Protein AF-A0A948TDG4-F1 (afdb_monomer_lite)

Structure (mmCIF, N/CA/C/O backbone):
data_AF-A0A948TDG4-F1
#
_entry.id   AF-A0A948TDG4-F1
#
loop_
_atom_site.group_PDB
_atom_site.id
_atom_site.type_symbol
_atom_site.label_atom_id
_atom_site.label_alt_id
_atom_site.label_comp_id
_atom_site.label_asym_id
_atom_site.label_entity_id
_atom_site.label_seq_id
_atom_site.pdbx_PDB_ins_code
_atom_site.Cartn_x
_atom_site.Cartn_y
_atom_site.Cartn_z
_atom_site.occupancy
_atom_site.B_iso_or_equiv
_atom_site.auth_seq_id
_atom_site.auth_comp_id
_atom_site.auth_asym_id
_atom_site.auth_atom_id
_atom_site.pdbx_PDB_model_num
ATOM 1 N N . MET A 1 1 ? 28.502 -31.704 -32.359 1.00 47.69 1 MET A N 1
ATOM 2 C CA . MET A 1 1 ? 29.537 -30.853 -33.001 1.00 47.69 1 MET A CA 1
ATOM 3 C C . MET A 1 1 ? 29.144 -30.285 -34.372 1.00 47.69 1 MET A C 1
ATOM 5 O O . MET A 1 1 ? 29.628 -29.211 -34.695 1.00 47.69 1 MET A O 1
ATOM 9 N N . LYS A 1 2 ? 28.249 -30.913 -35.160 1.00 42.94 2 LYS A N 1
ATOM 10 C CA . LYS A 1 2 ? 27.790 -30.375 -36.465 1.00 42.94 2 LYS A CA 1
ATOM 11 C C . LYS A 1 2 ? 26.624 -29.364 -36.404 1.00 42.94 2 LYS A C 1
ATOM 13 O O . LYS A 1 2 ? 26.435 -28.616 -37.351 1.00 42.94 2 LYS A O 1
ATOM 18 N N . GLU A 1 3 ? 25.898 -29.255 -35.289 1.00 45.34 3 GLU A N 1
ATOM 19 C CA . GLU A 1 3 ? 24.827 -28.243 -35.130 1.00 45.34 3 GLU A CA 1
ATOM 20 C C . GLU A 1 3 ? 25.329 -26.838 -34.760 1.00 45.34 3 GLU A C 1
ATOM 22 O O . GLU A 1 3 ? 24.616 -25.855 -34.950 1.00 45.34 3 GLU A O 1
ATOM 27 N N . TYR A 1 4 ? 26.570 -26.713 -34.277 1.00 43.28 4 TYR A N 1
ATOM 28 C CA . TYR A 1 4 ? 27.144 -25.421 -33.885 1.00 43.28 4 TYR A CA 1
ATOM 29 C C . TYR A 1 4 ? 27.660 -24.621 -35.096 1.00 43.28 4 TYR A C 1
ATOM 31 O O . TYR A 1 4 ? 27.602 -23.394 -35.105 1.00 43.28 4 TYR A O 1
ATOM 39 N N . GLN A 1 5 ? 28.084 -25.306 -36.166 1.00 42.59 5 GLN A N 1
ATOM 40 C CA . GLN A 1 5 ? 28.585 -24.667 -37.390 1.00 42.59 5 GLN A CA 1
ATOM 41 C C . GLN A 1 5 ? 27.465 -24.029 -38.238 1.00 42.59 5 GLN A C 1
ATOM 43 O O . GLN A 1 5 ? 27.693 -23.000 -38.866 1.00 42.59 5 GLN A O 1
ATOM 48 N N . ASN A 1 6 ? 26.228 -24.540 -38.171 1.00 46.00 6 ASN A N 1
ATOM 49 C CA . ASN A 1 6 ? 25.079 -23.986 -38.910 1.00 46.00 6 ASN A CA 1
ATOM 50 C C . ASN A 1 6 ? 24.396 -22.777 -38.240 1.00 46.00 6 ASN A C 1
ATOM 52 O O . ASN A 1 6 ? 23.512 -22.162 -38.836 1.00 46.00 6 ASN A O 1
ATOM 56 N N . ARG A 1 7 ? 24.785 -22.406 -37.011 1.00 48.38 7 ARG A N 1
ATOM 57 C CA . ARG A 1 7 ? 24.301 -21.176 -36.350 1.00 48.38 7 ARG A CA 1
ATOM 58 C C . ARG A 1 7 ? 25.171 -19.953 -36.647 1.00 48.38 7 ARG A C 1
ATOM 60 O O . ARG A 1 7 ? 24.657 -18.839 -36.602 1.00 48.38 7 ARG A O 1
ATOM 67 N N . LEU A 1 8 ? 26.440 -20.154 -37.006 1.00 44.88 8 LEU A N 1
ATOM 68 C CA . LEU A 1 8 ? 27.354 -19.068 -37.378 1.00 44.88 8 LEU A CA 1
ATOM 69 C C . LEU A 1 8 ? 27.020 -18.487 -38.763 1.00 44.88 8 LEU A C 1
ATOM 71 O O . LEU A 1 8 ? 27.011 -17.273 -38.931 1.00 44.88 8 LEU A O 1
ATOM 75 N N . THR A 1 9 ? 26.565 -19.312 -39.707 1.00 50.31 9 THR A N 1
ATOM 76 C CA . THR A 1 9 ? 26.209 -18.855 -41.063 1.00 50.31 9 THR A CA 1
ATOM 77 C C . THR A 1 9 ? 24.945 -17.983 -41.124 1.00 50.31 9 THR A C 1
ATOM 79 O O . THR A 1 9 ? 24.852 -17.105 -41.978 1.00 50.31 9 THR A O 1
ATOM 82 N N . LYS A 1 10 ? 23.984 -18.140 -40.195 1.00 47.59 10 LYS A N 1
ATOM 83 C CA . LYS A 1 10 ? 22.801 -17.251 -40.103 1.00 47.59 10 LYS A CA 1
ATOM 84 C C . LYS A 1 10 ? 23.106 -15.896 -39.456 1.00 47.59 10 LYS A C 1
ATOM 86 O O . LYS A 1 10 ? 22.453 -14.912 -39.796 1.00 47.59 10 LYS A O 1
ATOM 91 N N . ALA A 1 11 ? 24.088 -15.829 -38.556 1.00 50.62 11 ALA A N 1
ATOM 92 C CA . ALA A 1 11 ? 24.513 -14.572 -37.939 1.00 50.62 11 ALA A CA 1
ATOM 93 C C . ALA A 1 11 ? 25.306 -13.687 -38.923 1.00 50.62 11 ALA A C 1
ATOM 95 O O . ALA A 1 11 ? 25.168 -12.462 -38.900 1.00 50.62 11 ALA A O 1
ATOM 96 N N . ASP A 1 12 ? 26.058 -14.301 -39.840 1.00 48.34 12 ASP A N 1
ATOM 97 C CA . ASP A 1 12 ? 26.877 -13.583 -40.824 1.00 48.34 12 ASP A CA 1
ATOM 98 C C . ASP A 1 12 ? 26.052 -12.973 -41.975 1.00 48.34 12 ASP A C 1
ATOM 100 O O . ASP A 1 12 ? 26.381 -11.892 -42.468 1.00 48.34 12 ASP A O 1
ATOM 104 N N . ILE A 1 13 ? 24.911 -13.575 -42.336 1.00 48.41 13 ILE A N 1
ATOM 105 C CA . ILE A 1 13 ? 23.981 -13.018 -43.340 1.00 48.41 13 ILE A CA 1
ATOM 106 C C . ILE A 1 13 ? 23.266 -11.757 -42.815 1.00 48.41 13 ILE A C 1
ATOM 108 O O . ILE A 1 13 ? 23.007 -10.829 -43.580 1.00 48.41 13 ILE A O 1
ATOM 112 N N . ILE A 1 14 ? 23.011 -11.665 -41.505 1.00 50.19 14 ILE A N 1
ATOM 113 C CA . ILE A 1 14 ? 22.355 -10.494 -40.892 1.00 50.19 14 ILE A CA 1
ATOM 114 C C . ILE A 1 14 ? 23.353 -9.343 -40.681 1.00 50.19 14 ILE A C 1
ATOM 116 O O . ILE A 1 14 ? 22.998 -8.179 -40.865 1.00 50.19 14 ILE A O 1
ATOM 120 N N . LYS A 1 15 ? 24.629 -9.639 -40.394 1.00 45.69 15 LYS A N 1
ATOM 121 C CA . LYS A 1 15 ? 25.683 -8.608 -40.334 1.00 45.69 15 LYS A CA 1
ATOM 122 C C . LYS A 1 15 ? 25.940 -7.932 -41.684 1.00 45.69 15 LYS A C 1
ATOM 124 O O . LYS A 1 15 ? 26.235 -6.740 -41.704 1.00 45.69 15 LYS A O 1
ATOM 129 N N . ASN A 1 16 ? 25.778 -8.647 -42.800 1.00 45.47 16 ASN A N 1
ATOM 130 C CA . ASN A 1 16 ? 26.040 -8.100 -44.137 1.00 45.47 16 ASN A CA 1
ATOM 131 C C . ASN A 1 16 ? 24.859 -7.307 -44.742 1.00 45.47 16 ASN A C 1
ATOM 133 O O . ASN A 1 16 ? 25.023 -6.627 -45.749 1.00 45.47 16 ASN A O 1
ATOM 137 N N . GLN A 1 17 ? 23.681 -7.348 -44.107 1.00 43.50 17 GLN A N 1
ATOM 138 C CA . GLN A 1 17 ? 22.531 -6.487 -44.432 1.00 43.50 17 GLN A CA 1
ATOM 139 C C . GLN A 1 17 ? 22.559 -5.152 -43.659 1.00 43.50 17 GLN A C 1
ATOM 141 O O . GLN A 1 17 ? 21.886 -4.200 -44.040 1.00 43.50 17 GLN A O 1
ATOM 146 N N . LEU A 1 18 ? 23.363 -5.054 -42.591 1.00 40.84 18 LEU A N 1
ATOM 147 C CA . LEU A 1 18 ? 23.514 -3.838 -41.778 1.00 40.84 18 LEU A CA 1
ATOM 148 C C . LEU A 1 18 ? 24.799 -3.046 -42.089 1.00 40.84 18 LEU A C 1
ATOM 150 O O . LEU A 1 18 ? 24.950 -1.920 -41.620 1.00 40.84 18 LEU A O 1
ATOM 154 N N . SER A 1 19 ? 25.706 -3.584 -42.913 1.00 36.09 19 SER A N 1
ATOM 155 C CA . SER A 1 19 ? 26.932 -2.899 -43.361 1.00 36.09 19 SER A CA 1
ATOM 156 C C . SER A 1 19 ? 26.709 -1.928 -44.531 1.00 36.09 19 SER A C 1
ATOM 158 O O . SER A 1 19 ? 27.605 -1.155 -44.863 1.00 36.09 19 SER A O 1
ATOM 160 N N . THR A 1 20 ? 25.518 -1.905 -45.139 1.00 40.41 20 THR A N 1
ATOM 161 C CA . THR A 1 20 ? 25.200 -1.027 -46.281 1.00 40.41 20 THR A CA 1
ATOM 162 C C . THR A 1 20 ? 24.667 0.353 -45.883 1.00 40.41 20 THR A C 1
ATOM 164 O O . THR A 1 20 ? 24.409 1.178 -46.757 1.00 40.41 20 THR A O 1
ATOM 167 N N . VAL A 1 21 ? 24.510 0.650 -44.587 1.00 37.50 21 VAL A N 1
ATOM 168 C CA . VAL A 1 21 ? 23.892 1.911 -44.135 1.00 37.50 21 VAL A CA 1
ATOM 169 C C . VAL A 1 21 ? 24.651 2.546 -42.969 1.00 37.50 21 VAL A C 1
ATOM 171 O O . VAL A 1 21 ? 24.058 2.941 -41.977 1.00 37.50 21 VAL A O 1
ATOM 174 N N . VAL A 1 22 ? 25.969 2.715 -43.080 1.00 39.88 22 VAL A N 1
ATOM 175 C CA . VAL A 1 22 ? 26.641 3.837 -42.401 1.00 39.88 22 VAL A CA 1
ATOM 176 C C . VAL A 1 22 ? 27.781 4.337 -43.281 1.00 39.88 22 VAL A C 1
ATOM 178 O O . VAL A 1 22 ? 28.731 3.608 -43.522 1.00 39.88 22 VAL A O 1
ATOM 181 N N . PHE A 1 23 ? 27.650 5.578 -43.759 1.00 30.48 23 PHE A N 1
ATOM 182 C CA . PHE A 1 23 ? 28.680 6.627 -43.874 1.00 30.48 23 PHE A CA 1
ATOM 183 C C . PHE A 1 23 ? 28.428 7.523 -45.092 1.00 30.48 23 PHE A C 1
ATOM 185 O O . PHE A 1 23 ? 28.973 7.326 -46.174 1.00 30.48 23 PHE A O 1
ATOM 192 N N . ARG A 1 24 ? 27.694 8.620 -44.877 1.00 29.62 24 ARG A N 1
ATOM 193 C CA . ARG A 1 24 ? 28.014 9.887 -45.544 1.00 29.62 24 ARG A CA 1
ATOM 194 C C . ARG A 1 24 ? 27.866 11.039 -44.557 1.00 29.62 24 ARG A C 1
ATOM 196 O O . ARG A 1 24 ? 26.774 11.489 -44.237 1.00 29.62 24 ARG A O 1
ATOM 203 N N . ASN A 1 25 ? 29.035 11.431 -44.055 1.00 30.09 25 ASN A N 1
ATOM 204 C CA . ASN A 1 25 ? 29.411 12.691 -43.426 1.00 30.09 25 ASN A CA 1
ATOM 205 C C . ASN A 1 25 ? 28.353 13.802 -43.434 1.00 30.09 25 ASN A C 1
ATOM 207 O O . ASN A 1 25 ? 28.047 14.386 -44.474 1.00 30.09 25 ASN A O 1
ATOM 211 N N . GLN A 1 26 ? 27.957 14.224 -42.235 1.00 31.81 26 GLN A N 1
ATOM 212 C CA . GLN A 1 26 ? 27.489 15.584 -42.024 1.00 31.81 26 GLN A CA 1
ATOM 213 C C . GLN A 1 26 ? 28.669 16.561 -42.155 1.00 31.81 26 GLN A C 1
ATOM 215 O O . GLN A 1 26 ? 29.489 16.710 -41.251 1.00 31.81 26 GLN A O 1
ATOM 220 N N . ARG A 1 27 ? 28.730 17.282 -43.277 1.00 31.66 27 ARG A N 1
ATOM 221 C CA . ARG A 1 27 ? 29.310 18.630 -43.330 1.00 31.66 27 ARG A CA 1
ATOM 222 C C . ARG A 1 27 ? 28.246 19.596 -43.850 1.00 31.66 27 ARG A C 1
ATOM 224 O O . ARG A 1 27 ? 27.813 19.505 -44.991 1.00 31.66 27 ARG A O 1
ATOM 231 N N . LYS A 1 28 ? 27.838 20.491 -42.947 1.00 44.47 28 LYS A N 1
ATOM 232 C CA . LYS A 1 28 ? 27.095 21.753 -43.104 1.00 44.47 28 LYS A CA 1
ATOM 233 C C . LYS A 1 28 ? 26.818 22.202 -44.554 1.00 44.47 28 LYS A C 1
ATOM 235 O O . LYS A 1 28 ? 27.736 22.675 -45.219 1.00 44.47 28 LYS A O 1
ATOM 240 N N . LYS A 1 29 ? 25.542 22.244 -44.958 1.00 30.91 29 LYS A N 1
ATOM 241 C CA . LYS A 1 29 ? 25.002 23.257 -45.887 1.00 30.91 29 LYS A CA 1
ATOM 242 C C . LYS A 1 29 ? 23.587 23.657 -45.450 1.00 30.91 29 LYS A C 1
ATOM 244 O O . LYS A 1 29 ? 22.777 22.803 -45.107 1.00 30.91 29 LYS A O 1
ATOM 249 N N . LYS A 1 30 ? 23.357 24.972 -45.380 1.00 31.16 30 LYS A N 1
ATOM 250 C CA . LYS A 1 30 ? 22.076 25.632 -45.080 1.00 31.16 30 LYS A CA 1
ATOM 251 C C . LYS A 1 30 ? 21.030 25.261 -46.149 1.00 31.16 30 LYS A C 1
ATOM 253 O O . LYS A 1 30 ? 21.438 25.079 -47.293 1.00 31.16 30 LYS A O 1
ATOM 258 N N . PRO A 1 31 ? 19.725 25.203 -45.837 1.00 32.09 31 PRO A N 1
ATOM 259 C CA . PRO A 1 31 ? 18.707 25.185 -46.878 1.00 32.09 31 PRO A CA 1
ATOM 260 C C . PRO A 1 31 ? 18.594 26.575 -47.518 1.00 32.09 31 PRO A C 1
ATOM 262 O O . PRO A 1 31 ? 18.420 27.581 -46.823 1.00 32.09 31 PRO A O 1
ATOM 265 N N . ASP A 1 32 ? 18.733 26.602 -48.841 1.00 28.23 32 ASP A N 1
ATOM 266 C CA . ASP A 1 32 ? 18.530 27.774 -49.680 1.00 28.23 32 ASP A CA 1
ATOM 267 C C . ASP A 1 32 ? 17.079 28.253 -49.593 1.00 28.23 32 ASP A C 1
ATOM 269 O O . ASP A 1 32 ? 16.114 27.502 -49.742 1.00 28.23 32 ASP A O 1
ATOM 273 N N . ILE A 1 33 ? 16.958 29.548 -49.329 1.00 34.50 33 ILE A N 1
ATOM 274 C CA . ILE A 1 33 ? 15.724 30.316 -49.371 1.00 34.50 33 ILE A CA 1
ATOM 275 C C . ILE A 1 33 ? 15.360 30.479 -50.848 1.00 34.50 33 ILE A C 1
ATOM 277 O O . ILE A 1 33 ? 16.117 31.070 -51.617 1.00 34.50 33 ILE A O 1
ATOM 281 N N . PHE A 1 34 ? 14.200 29.957 -51.237 1.00 26.64 34 PHE A N 1
ATOM 282 C CA . PHE A 1 34 ? 13.620 30.145 -52.562 1.00 26.64 34 PHE A CA 1
ATOM 283 C C . PHE A 1 34 ? 13.225 31.625 -52.721 1.00 26.64 34 PHE A C 1
ATOM 285 O O . PHE A 1 34 ? 12.178 32.058 -52.244 1.00 26.64 34 PHE A O 1
ATOM 292 N N . TRP A 1 35 ? 14.094 32.427 -53.338 1.00 27.84 35 TRP A N 1
ATOM 293 C CA . TRP A 1 35 ? 13.782 33.798 -53.736 1.00 27.84 35 TRP A CA 1
ATOM 294 C C . TRP A 1 35 ? 13.159 33.786 -55.134 1.00 27.84 35 TRP A C 1
ATOM 296 O O . TRP A 1 35 ? 13.854 33.579 -56.129 1.00 27.84 35 TRP A O 1
ATOM 306 N N . CYS A 1 36 ? 11.856 34.063 -55.221 1.00 28.69 36 CYS A N 1
ATOM 307 C CA . CYS A 1 36 ? 11.267 34.571 -56.457 1.00 28.69 36 CYS A CA 1
ATOM 308 C C . CYS A 1 36 ? 11.897 35.936 -56.756 1.00 28.69 36 CYS A C 1
ATOM 310 O O . CYS A 1 36 ? 11.681 36.915 -56.045 1.00 28.69 36 CYS A O 1
ATOM 312 N N . ARG A 1 37 ? 12.715 35.975 -57.803 1.00 29.28 37 ARG A N 1
ATOM 313 C CA . ARG A 1 37 ? 13.345 37.171 -58.359 1.00 29.28 37 ARG A CA 1
ATOM 314 C C . ARG A 1 37 ? 12.302 37.880 -59.240 1.00 29.28 37 ARG A C 1
ATOM 316 O O . ARG A 1 37 ? 11.841 37.250 -60.192 1.00 29.28 37 ARG A O 1
ATOM 323 N N . PRO A 1 38 ? 11.898 39.136 -58.975 1.00 32.12 38 PRO A N 1
ATOM 324 C CA . PRO A 1 38 ? 11.131 39.883 -59.958 1.00 32.12 38 PRO A CA 1
ATOM 325 C C . PRO A 1 38 ? 12.043 40.216 -61.143 1.00 32.12 38 PRO A C 1
ATOM 327 O O . PRO A 1 38 ? 13.221 40.544 -60.970 1.00 32.12 38 PRO A O 1
ATOM 330 N N . SER A 1 39 ? 11.486 40.088 -62.345 1.00 31.78 39 SER A N 1
ATOM 331 C CA . SER A 1 39 ? 12.108 40.496 -63.602 1.00 31.78 39 SER A CA 1
ATOM 332 C C . SER A 1 39 ? 12.508 41.971 -63.559 1.00 31.78 39 SER A C 1
ATOM 334 O O . SER A 1 39 ? 11.787 42.815 -63.031 1.00 31.78 39 SER A O 1
ATOM 336 N N . SER A 1 40 ? 13.667 42.264 -64.138 1.00 34.97 40 SER A N 1
ATOM 337 C CA . SER A 1 40 ? 14.244 43.593 -64.287 1.00 34.97 40 SER A CA 1
ATOM 338 C C . SER A 1 40 ? 13.339 44.520 -65.096 1.00 34.97 40 SER A C 1
ATOM 340 O O . SER A 1 40 ? 13.220 44.360 -66.309 1.00 34.97 40 SER A O 1
ATOM 342 N N . ALA A 1 41 ? 12.785 45.540 -64.452 1.00 35.84 41 ALA A N 1
ATOM 343 C CA . ALA A 1 41 ? 12.487 46.803 -65.106 1.00 35.84 41 ALA A CA 1
ATOM 344 C C . ALA A 1 41 ? 12.467 47.919 -64.055 1.00 35.84 41 ALA A C 1
ATOM 346 O O . ALA A 1 41 ? 11.720 47.860 -63.086 1.00 35.84 41 ALA A O 1
ATOM 347 N N . VAL A 1 42 ? 13.280 48.942 -64.318 1.00 30.97 42 VAL A N 1
ATOM 348 C CA . VAL A 1 42 ? 13.250 50.282 -63.718 1.00 30.97 42 VAL A CA 1
ATOM 349 C C . VAL A 1 42 ? 13.825 50.409 -62.300 1.00 30.97 42 VAL A C 1
ATOM 351 O O . VAL A 1 42 ? 13.148 50.333 -61.280 1.00 30.97 42 VAL A O 1
ATOM 354 N N . VAL A 1 43 ? 15.121 50.727 -62.267 1.00 35.41 43 VAL A N 1
ATOM 355 C CA . VAL A 1 43 ? 15.708 51.570 -61.222 1.00 35.41 43 VAL A CA 1
ATOM 356 C C . VAL A 1 43 ? 15.067 52.952 -61.350 1.00 35.41 43 VAL A C 1
ATOM 358 O O . VAL A 1 43 ? 15.341 53.659 -62.315 1.00 35.41 43 VAL A O 1
ATOM 361 N N . SER A 1 44 ? 14.237 53.356 -60.390 1.00 26.98 44 SER A N 1
ATOM 362 C CA . SER A 1 44 ? 13.977 54.776 -60.159 1.00 26.98 44 SER A CA 1
ATOM 363 C C . SER A 1 44 ? 13.549 55.043 -58.715 1.00 26.98 44 SER A C 1
ATOM 365 O O . SER A 1 44 ? 12.485 54.618 -58.276 1.00 26.98 44 SER A O 1
ATOM 367 N N . THR A 1 45 ? 14.388 55.832 -58.049 1.00 28.17 45 THR A N 1
ATOM 368 C CA . THR A 1 45 ? 13.993 56.898 -57.121 1.00 28.17 45 THR A CA 1
ATOM 369 C C . THR A 1 45 ? 13.595 56.503 -55.693 1.00 28.17 45 THR A C 1
ATOM 371 O O . THR A 1 45 ? 12.534 55.969 -55.395 1.00 28.17 45 THR A O 1
ATOM 374 N N . ILE A 1 46 ? 14.500 56.892 -54.796 1.00 36.69 46 ILE A N 1
ATOM 375 C CA . ILE A 1 46 ? 14.291 57.333 -53.414 1.00 36.69 46 ILE A CA 1
ATOM 376 C C . ILE A 1 46 ? 12.917 58.011 -53.232 1.00 36.69 46 ILE A C 1
ATOM 378 O O . ILE A 1 46 ? 12.543 58.833 -54.057 1.00 36.69 46 ILE A O 1
ATOM 382 N N . VAL A 1 47 ? 12.218 57.716 -52.128 1.00 28.77 47 VAL A N 1
ATOM 383 C CA . VAL A 1 47 ? 11.495 58.655 -51.233 1.00 28.77 47 VAL A CA 1
ATOM 384 C C . VAL A 1 47 ? 10.446 57.871 -50.426 1.00 28.77 47 VAL A C 1
ATOM 386 O O . VAL A 1 47 ? 9.486 57.328 -50.959 1.00 28.77 47 VAL A O 1
ATOM 389 N N . SER A 1 48 ? 10.672 57.849 -49.112 1.00 37.16 48 SER A N 1
ATOM 390 C CA . SER A 1 48 ? 9.690 57.952 -48.026 1.00 37.16 48 SER A CA 1
ATOM 391 C C . SER A 1 48 ? 8.340 57.233 -48.155 1.00 37.16 48 SER A C 1
ATOM 393 O O . SER A 1 48 ? 7.447 57.703 -48.854 1.00 37.16 48 SER A O 1
ATOM 395 N N . LYS A 1 49 ? 8.131 56.217 -47.305 1.00 30.44 49 LYS A N 1
ATOM 396 C CA . LYS A 1 49 ? 6.948 56.059 -46.427 1.00 30.44 49 LYS A CA 1
ATOM 397 C C . LYS A 1 49 ? 7.114 54.801 -45.571 1.00 30.44 49 LYS A C 1
ATOM 399 O O . LYS A 1 49 ? 7.331 53.712 -46.090 1.00 30.44 49 LYS A O 1
ATOM 404 N N . GLY A 1 50 ? 7.056 54.977 -44.252 1.00 41.06 50 GLY A N 1
ATOM 405 C CA . GLY A 1 50 ? 7.101 53.876 -43.296 1.00 41.06 50 GLY A CA 1
ATOM 406 C C . GLY A 1 50 ? 5.874 52.976 -43.409 1.00 41.06 50 GLY A C 1
ATOM 407 O O . GLY A 1 50 ? 4.774 53.465 -43.654 1.00 41.06 50 GLY A O 1
ATOM 408 N N . VAL A 1 51 ? 6.069 51.674 -43.196 1.00 29.78 51 VAL A N 1
ATOM 409 C CA . VAL A 1 51 ? 4.998 50.727 -42.865 1.00 29.78 51 VAL A CA 1
ATOM 410 C C . VAL A 1 51 ? 5.563 49.680 -41.903 1.00 29.78 51 VAL A C 1
ATOM 412 O O . VAL A 1 51 ? 6.501 48.955 -42.230 1.00 29.78 51 VAL A O 1
ATOM 415 N N . ASP A 1 52 ? 4.975 49.631 -40.709 1.00 31.16 52 ASP A N 1
ATOM 416 C CA . ASP A 1 52 ? 5.207 48.641 -39.658 1.00 31.16 52 ASP A CA 1
ATOM 417 C C . ASP A 1 52 ? 5.078 47.198 -40.170 1.00 31.16 52 ASP A C 1
ATOM 419 O O . ASP A 1 52 ? 4.020 46.769 -40.638 1.00 31.16 52 ASP A O 1
ATOM 423 N N . HIS A 1 53 ? 6.114 46.386 -39.967 1.00 31.53 53 HIS A N 1
ATOM 424 C CA . HIS A 1 53 ? 6.009 44.934 -40.085 1.00 31.53 53 HIS A CA 1
ATOM 425 C C . HIS A 1 53 ? 5.534 44.323 -38.760 1.00 31.53 53 HIS A C 1
ATOM 427 O O . HIS A 1 53 ? 6.325 43.810 -37.964 1.00 31.53 53 HIS A O 1
ATOM 433 N N . ARG A 1 54 ? 4.209 44.303 -38.54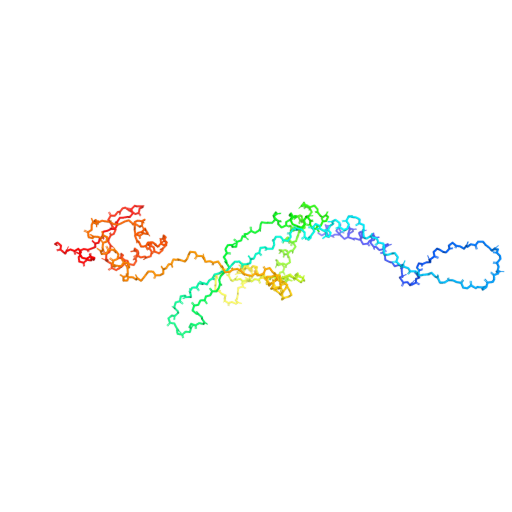4 1.00 32.38 54 ARG A N 1
ATOM 434 C CA . ARG A 1 54 ? 3.592 43.317 -37.640 1.00 32.38 54 ARG A CA 1
ATOM 435 C C . ARG A 1 54 ? 3.930 41.919 -38.161 1.00 32.38 54 ARG A C 1
ATOM 437 O O . ARG A 1 54 ? 3.340 41.449 -39.130 1.00 32.38 54 ARG A O 1
ATOM 444 N N . ARG A 1 55 ? 4.865 41.237 -37.495 1.00 37.06 55 ARG A N 1
ATOM 445 C CA . ARG A 1 55 ? 5.078 39.794 -37.648 1.00 37.06 55 ARG A CA 1
ATOM 446 C C . ARG A 1 55 ? 3.796 39.070 -37.247 1.00 37.06 55 ARG A C 1
ATOM 448 O O . ARG A 1 55 ? 3.462 38.967 -36.069 1.00 37.06 55 ARG A O 1
ATOM 455 N N . GLN A 1 56 ? 3.080 38.587 -38.248 1.00 37.53 56 GLN A N 1
ATOM 456 C CA . GLN A 1 56 ? 1.942 37.697 -38.107 1.00 37.53 56 GLN A CA 1
ATOM 457 C C . GLN A 1 56 ? 2.462 36.364 -37.537 1.00 37.53 56 GLN A C 1
ATOM 459 O O . GLN A 1 56 ? 3.083 35.572 -38.243 1.00 37.53 56 GLN A O 1
ATOM 464 N N . LEU A 1 57 ? 2.282 36.136 -36.230 1.00 39.94 57 LEU A N 1
ATOM 465 C CA . LEU A 1 57 ? 2.486 34.813 -35.638 1.00 39.94 57 LEU A CA 1
ATOM 466 C C . LEU A 1 57 ? 1.486 33.847 -36.284 1.00 39.94 57 LEU A C 1
ATOM 468 O O . LEU A 1 57 ? 0.276 34.072 -36.223 1.00 39.94 57 LEU A O 1
ATOM 472 N N . CYS A 1 58 ? 1.981 32.761 -36.876 1.00 37.91 58 CYS A N 1
ATOM 473 C CA . CYS A 1 58 ? 1.125 31.686 -37.367 1.00 37.91 58 CYS A CA 1
ATOM 474 C C . CYS A 1 58 ? 0.303 31.112 -36.195 1.00 37.91 58 CYS A C 1
ATOM 476 O O . CYS A 1 58 ? 0.873 30.793 -35.145 1.00 37.91 58 CYS A O 1
ATOM 478 N N . PRO A 1 59 ? -1.025 30.961 -36.326 1.00 47.25 59 PRO A N 1
ATOM 479 C CA . PRO A 1 59 ? -1.828 30.347 -35.283 1.00 47.25 59 PRO A CA 1
ATOM 480 C C . PRO A 1 59 ? -1.466 28.859 -35.184 1.00 47.25 59 PRO A C 1
ATOM 482 O O . PRO A 1 59 ? -1.534 28.143 -36.179 1.00 47.25 59 PRO A O 1
ATOM 485 N N . LEU A 1 60 ? -1.111 28.383 -33.980 1.00 45.50 60 LEU A N 1
ATOM 486 C CA . LEU A 1 60 ? -1.051 26.946 -33.660 1.00 45.50 60 LEU A CA 1
ATOM 487 C C . LEU A 1 60 ? -2.263 26.237 -34.288 1.00 45.50 60 LEU A C 1
ATOM 489 O O . LEU A 1 60 ? -3.383 26.749 -34.153 1.00 45.50 60 LEU A O 1
ATOM 493 N N . SER A 1 61 ? -2.042 25.100 -34.961 1.00 56.06 61 SER A N 1
ATOM 494 C CA . SER A 1 61 ? -3.112 24.356 -35.635 1.00 56.06 61 SER A CA 1
ATOM 495 C C . SER A 1 61 ? -4.278 24.123 -34.668 1.00 56.06 61 SER A C 1
ATOM 497 O O . SER A 1 61 ? -4.081 23.896 -33.470 1.00 56.06 61 SER A O 1
ATOM 499 N N . SER A 1 62 ? -5.509 24.219 -35.173 1.00 56.69 62 SER A N 1
ATOM 500 C CA . SER A 1 62 ? -6.729 24.118 -34.356 1.00 56.69 62 SER A CA 1
ATOM 501 C C . SER A 1 62 ? -6.751 22.841 -33.493 1.00 56.69 62 SER A C 1
ATOM 503 O O . SER A 1 62 ? -7.219 22.862 -32.356 1.00 56.69 62 SER A O 1
ATOM 505 N N . ALA A 1 63 ? -6.120 21.765 -33.982 1.00 54.31 63 ALA A N 1
ATOM 506 C CA . ALA A 1 63 ? -5.908 20.510 -33.265 1.00 54.31 63 ALA A CA 1
ATOM 507 C C . ALA A 1 63 ? -4.969 20.649 -32.049 1.00 54.31 63 ALA A C 1
ATOM 509 O O . ALA A 1 63 ? -5.317 20.208 -30.956 1.00 54.31 63 ALA A O 1
ATOM 510 N N . ALA A 1 64 ? -3.819 21.319 -32.188 1.00 52.78 64 ALA A N 1
ATOM 511 C CA . ALA A 1 64 ? -2.894 21.555 -31.074 1.00 52.78 64 ALA A CA 1
ATOM 512 C C . ALA A 1 64 ? -3.516 22.462 -29.996 1.00 52.78 64 ALA A C 1
ATOM 514 O O . ALA A 1 64 ? -3.355 22.218 -28.799 1.00 52.78 64 ALA A O 1
ATOM 515 N N . LYS A 1 65 ? -4.298 23.472 -30.407 1.00 49.28 65 LYS A N 1
ATOM 516 C CA . LYS A 1 65 ? -5.082 24.301 -29.475 1.00 49.28 65 LYS A CA 1
ATOM 517 C C . LYS A 1 65 ? -6.188 23.495 -28.784 1.00 49.28 65 LYS A C 1
ATOM 519 O O . LYS A 1 65 ? -6.393 23.681 -27.586 1.00 49.28 65 LYS A O 1
ATOM 524 N N . GLN A 1 66 ? -6.870 22.581 -29.482 1.00 52.75 66 GLN A N 1
ATOM 525 C CA . GLN A 1 66 ? -7.868 21.680 -28.883 1.00 52.75 66 GLN A CA 1
ATOM 526 C C . GLN A 1 66 ? -7.260 20.695 -27.876 1.00 52.75 66 GLN A C 1
ATOM 528 O O . GLN A 1 66 ? -7.849 20.478 -26.822 1.00 52.75 66 GLN A O 1
ATOM 533 N N . ILE A 1 67 ? -6.073 20.147 -28.142 1.00 54.75 67 ILE A N 1
ATOM 534 C CA . ILE A 1 67 ? -5.355 19.270 -27.201 1.00 54.75 67 ILE A CA 1
ATOM 535 C C . ILE A 1 67 ? -4.959 20.056 -25.936 1.00 54.75 67 ILE A C 1
ATOM 537 O O . ILE A 1 67 ? -5.296 19.655 -24.822 1.00 54.75 67 ILE A O 1
ATOM 541 N N . LEU A 1 68 ? -4.355 21.242 -26.089 1.00 51.28 68 LEU A N 1
ATOM 542 C CA . LEU A 1 68 ? -3.951 22.106 -24.965 1.00 51.28 68 LEU A CA 1
ATOM 543 C C . LEU A 1 68 ? -5.138 22.619 -24.126 1.00 51.28 68 LEU A C 1
ATOM 545 O O . LEU A 1 68 ? -5.022 22.778 -22.909 1.00 51.28 68 LEU A O 1
ATOM 549 N N . THR A 1 69 ? -6.287 22.880 -24.754 1.00 51.69 69 THR A N 1
ATOM 550 C CA . THR A 1 69 ? -7.510 23.325 -24.058 1.00 51.69 69 THR A CA 1
ATOM 551 C C . THR A 1 69 ? -8.261 22.177 -23.386 1.00 51.69 69 THR A C 1
ATOM 553 O O . THR A 1 69 ? -8.807 22.381 -22.300 1.00 51.69 69 THR A O 1
ATOM 556 N N . LYS A 1 70 ? -8.223 20.958 -23.945 1.00 49.62 70 LYS A N 1
ATOM 557 C CA . LYS A 1 70 ? -8.733 19.743 -23.286 1.00 49.62 70 LYS A CA 1
ATOM 558 C C . LYS A 1 70 ? -7.933 19.403 -22.022 1.00 49.62 70 LYS A C 1
ATOM 560 O O . LYS A 1 70 ? -8.544 19.141 -20.987 1.00 49.62 70 LYS A O 1
ATOM 565 N N . HIS A 1 71 ? -6.603 19.538 -22.047 1.00 49.41 71 HIS A N 1
ATOM 566 C CA . HIS A 1 71 ? -5.755 19.324 -20.863 1.00 49.41 71 HIS A CA 1
ATOM 567 C C . HIS A 1 71 ? -6.053 20.281 -19.694 1.00 49.41 71 HIS A C 1
ATOM 569 O O . HIS A 1 71 ? -5.904 19.896 -18.536 1.00 49.41 71 HIS A O 1
ATOM 575 N N . LYS A 1 72 ? -6.514 21.513 -19.958 1.00 44.59 72 LYS A N 1
ATOM 576 C CA . LYS A 1 72 ? -6.889 22.474 -18.901 1.00 44.59 72 LYS A CA 1
ATOM 577 C C . LYS A 1 72 ? -8.231 22.164 -18.225 1.00 44.59 72 LYS A C 1
ATOM 579 O O . LYS A 1 72 ? -8.426 22.584 -17.089 1.00 44.59 72 LYS A O 1
ATOM 584 N N . LYS A 1 73 ? -9.147 21.442 -18.885 1.00 41.78 73 LYS A N 1
ATOM 585 C CA . LYS A 1 73 ? -10.524 21.213 -18.399 1.00 41.78 73 LYS A CA 1
ATOM 586 C C . LYS A 1 73 ? -10.711 19.955 -17.536 1.00 41.78 73 LYS A C 1
ATOM 588 O O . LYS A 1 73 ? -11.754 19.826 -16.912 1.00 41.78 73 LYS A O 1
ATOM 593 N N . GLN A 1 74 ? -9.724 19.058 -17.462 1.00 46.94 74 GLN A N 1
ATOM 594 C CA . GLN A 1 74 ? -9.799 17.806 -16.683 1.00 46.94 74 GLN A CA 1
ATOM 595 C C . GLN A 1 74 ? -9.001 17.822 -15.369 1.00 46.94 74 GLN A C 1
ATOM 597 O O . GLN A 1 74 ? -8.811 16.780 -14.746 1.00 46.94 74 GLN A O 1
ATOM 602 N N . LYS A 1 75 ? -8.537 18.983 -14.897 1.00 48.22 75 LYS A N 1
ATOM 603 C CA . LYS A 1 75 ? -7.885 19.087 -13.583 1.00 48.22 75 LYS A CA 1
ATOM 604 C C . LYS A 1 75 ? -8.943 19.136 -12.467 1.00 48.22 75 LYS A C 1
ATOM 606 O O . LYS A 1 75 ? -9.058 20.120 -11.748 1.00 48.22 75 LYS A O 1
ATOM 611 N N . ASN A 1 76 ? -9.716 18.059 -12.301 1.00 48.34 76 ASN A N 1
ATOM 612 C CA . ASN A 1 76 ? -10.374 17.790 -11.020 1.00 48.34 76 ASN A CA 1
ATOM 613 C C . ASN A 1 76 ? -9.265 17.379 -10.040 1.00 48.34 76 ASN A C 1
ATOM 615 O O . ASN A 1 76 ? -8.937 16.204 -9.887 1.00 48.34 76 ASN A O 1
ATOM 619 N N . MET A 1 77 ? -8.592 18.379 -9.469 1.00 60.94 77 MET A N 1
ATOM 620 C CA . MET A 1 77 ? -7.483 18.198 -8.537 1.00 60.94 77 MET A CA 1
ATOM 621 C C . MET A 1 77 ? -8.039 17.689 -7.207 1.00 60.94 77 MET A C 1
ATOM 623 O O . MET A 1 77 ? -8.490 18.465 -6.367 1.00 60.94 77 MET A O 1
ATOM 627 N N . GLY A 1 78 ? -8.041 16.367 -7.035 1.00 76.75 78 GLY A N 1
ATOM 628 C CA . GLY A 1 78 ? -8.324 15.751 -5.745 1.00 76.75 78 GLY A CA 1
ATOM 629 C C . GLY A 1 78 ? -7.307 16.219 -4.701 1.00 76.75 78 GLY A C 1
ATOM 630 O O . GLY A 1 78 ? -6.099 16.182 -4.944 1.00 76.75 78 GLY A O 1
ATOM 631 N N . LYS A 1 79 ? -7.800 16.671 -3.546 1.00 88.19 79 LYS A N 1
ATOM 632 C CA . LYS A 1 79 ? -6.978 17.049 -2.390 1.00 88.19 79 LYS A CA 1
ATOM 633 C C . LYS A 1 79 ? -6.559 15.809 -1.608 1.00 88.19 79 LYS A C 1
ATOM 635 O O . LYS A 1 79 ? -7.317 14.839 -1.530 1.00 88.19 79 LYS A O 1
ATOM 640 N N . ILE A 1 80 ? -5.381 15.849 -0.987 1.00 91.81 80 ILE A N 1
ATOM 641 C CA . ILE A 1 80 ? -4.969 14.792 -0.055 1.00 91.81 80 ILE A CA 1
ATOM 642 C C . ILE A 1 80 ? -5.731 14.990 1.253 1.00 91.81 80 ILE A C 1
AT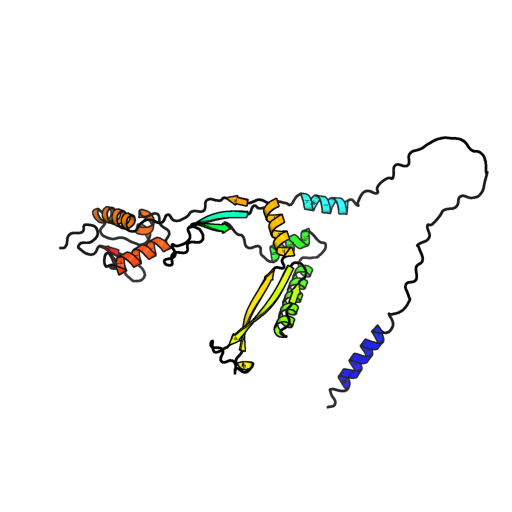OM 644 O O . ILE A 1 80 ? -5.524 15.980 1.953 1.00 91.81 80 ILE A O 1
ATOM 648 N N . LYS A 1 81 ? -6.597 14.035 1.584 1.00 93.00 81 LYS A N 1
ATOM 649 C CA . LYS A 1 81 ? -7.330 14.006 2.850 1.00 93.00 81 LYS A CA 1
ATOM 650 C C . LYS A 1 81 ? -6.458 13.383 3.935 1.00 93.00 81 LYS A C 1
ATOM 652 O O . LYS A 1 81 ? -5.870 12.328 3.698 1.00 93.00 81 LYS A O 1
ATOM 657 N N . TYR A 1 82 ? -6.363 14.003 5.107 1.00 93.38 82 TYR A N 1
ATOM 658 C CA . TYR A 1 82 ? -5.535 13.505 6.209 1.00 93.38 82 TYR A CA 1
ATOM 659 C C . TYR A 1 82 ? -6.198 13.657 7.576 1.00 93.38 82 TYR A C 1
ATOM 661 O O . TYR A 1 82 ? -7.088 14.489 7.753 1.00 93.38 82 TYR A O 1
ATOM 669 N N . ASP A 1 83 ? -5.715 12.873 8.539 1.00 92.44 83 ASP A N 1
ATOM 670 C CA . ASP A 1 83 ? -6.142 12.932 9.936 1.00 92.44 83 ASP A CA 1
ATOM 671 C C . ASP A 1 83 ? -5.015 12.547 10.910 1.00 92.44 83 ASP A C 1
ATOM 673 O O . ASP A 1 83 ? -3.993 11.983 10.502 1.00 92.44 83 ASP A O 1
ATOM 677 N N . PHE A 1 84 ? -5.192 12.859 12.194 1.00 90.31 84 PHE A N 1
ATOM 678 C CA . PHE A 1 84 ? -4.212 12.631 13.256 1.00 90.31 84 PHE A CA 1
ATOM 679 C C . PHE A 1 84 ? -4.579 11.416 14.108 1.00 90.31 84 PHE A C 1
ATOM 681 O O . PHE A 1 84 ? -5.641 11.365 14.712 1.00 90.31 84 PHE A O 1
ATOM 688 N N . TYR A 1 85 ? -3.653 10.469 14.234 1.00 85.94 85 TYR A N 1
ATOM 689 C CA . TYR A 1 85 ? -3.817 9.255 15.027 1.00 85.94 85 TYR A CA 1
ATOM 690 C C . TYR A 1 85 ? -2.892 9.300 16.234 1.00 85.94 85 TYR A C 1
ATOM 692 O O . TYR A 1 85 ? -1.695 9.548 16.079 1.00 85.94 85 TYR A O 1
ATOM 700 N N . LYS A 1 86 ? -3.425 9.036 17.428 1.00 84.81 86 LYS A N 1
ATOM 701 C CA . LYS A 1 86 ? -2.608 8.957 18.641 1.00 84.81 86 LYS A CA 1
ATOM 702 C C . LYS A 1 86 ? -1.628 7.784 18.530 1.00 84.81 86 LYS A C 1
ATOM 704 O O . LYS A 1 86 ? -2.001 6.690 18.098 1.00 84.81 86 LYS A O 1
ATOM 709 N N . ASN A 1 87 ? -0.366 8.024 18.863 1.00 84.31 87 ASN A N 1
ATOM 710 C CA . ASN A 1 87 ? 0.635 6.971 18.976 1.00 84.31 87 ASN A CA 1
ATOM 711 C C . ASN A 1 87 ? 0.368 6.141 20.237 1.00 84.31 87 ASN A C 1
ATOM 713 O O . ASN A 1 87 ? -0.049 6.706 21.247 1.00 84.31 87 ASN A O 1
ATOM 717 N N . PRO A 1 88 ? 0.601 4.817 20.207 1.00 79.81 88 PRO A N 1
ATOM 718 C CA . PRO A 1 88 ? 0.549 4.026 21.427 1.00 79.81 88 PRO A CA 1
ATOM 719 C C . PRO A 1 88 ? 1.631 4.503 22.406 1.00 79.81 88 PRO A C 1
ATOM 721 O O . PRO A 1 88 ? 2.738 4.858 21.988 1.00 79.81 88 PRO A O 1
ATOM 724 N N . ASP A 1 89 ? 1.317 4.489 23.700 1.00 71.00 89 ASP A N 1
ATOM 725 C CA . ASP A 1 89 ? 2.266 4.861 24.746 1.00 71.00 89 ASP A CA 1
ATOM 726 C C . ASP A 1 89 ? 3.418 3.842 24.783 1.00 71.00 89 ASP A C 1
ATOM 728 O O . ASP A 1 89 ? 3.247 2.674 25.141 1.00 71.00 89 ASP A O 1
ATOM 732 N N . ASN A 1 90 ? 4.615 4.272 24.374 1.00 62.47 90 ASN A N 1
ATOM 733 C CA . ASN A 1 90 ? 5.813 3.444 24.467 1.00 62.47 90 ASN A CA 1
ATOM 734 C C . ASN A 1 90 ? 6.269 3.368 25.929 1.00 62.47 90 ASN A C 1
ATOM 736 O O . ASN A 1 90 ? 6.627 4.384 26.523 1.00 62.47 90 ASN A O 1
ATOM 740 N N . LYS A 1 91 ? 6.359 2.149 26.475 1.00 59.69 91 LYS A N 1
ATOM 741 C CA . LYS A 1 91 ? 6.857 1.876 27.838 1.00 59.69 91 LYS A CA 1
ATOM 742 C C . LYS A 1 91 ? 8.323 2.292 28.071 1.00 59.69 91 LYS A C 1
ATOM 744 O O . LYS A 1 91 ? 8.765 2.338 29.210 1.00 59.69 91 LYS A O 1
ATOM 749 N N . GLU A 1 92 ? 9.068 2.621 27.013 1.00 62.06 92 GLU A N 1
ATOM 750 C CA . GLU A 1 92 ? 10.515 2.903 27.041 1.00 62.06 92 GLU A CA 1
ATOM 751 C C . GLU A 1 92 ? 10.883 4.404 26.998 1.00 62.06 92 GLU A C 1
ATOM 753 O O . GLU A 1 92 ? 11.992 4.776 26.617 1.00 62.06 92 GLU A O 1
ATOM 758 N N . GLY A 1 93 ? 9.972 5.305 27.386 1.00 57.34 93 GLY A N 1
ATOM 759 C CA . GLY A 1 93 ? 10.332 6.682 27.769 1.00 57.34 93 GLY A CA 1
ATOM 760 C C . GLY A 1 93 ? 10.817 7.621 26.651 1.00 57.34 93 GLY A C 1
ATOM 761 O O . GLY A 1 93 ? 11.236 8.739 26.935 1.00 57.34 93 GLY A O 1
ATOM 762 N N . LYS A 1 94 ? 10.742 7.224 25.375 1.00 58.31 94 LYS A N 1
ATOM 763 C CA . LYS A 1 94 ? 11.007 8.110 24.224 1.00 58.31 94 LYS A CA 1
ATOM 764 C C . LYS A 1 94 ? 9.793 8.193 23.299 1.00 58.31 94 LYS A C 1
ATOM 766 O O . LYS A 1 94 ? 9.766 7.588 22.227 1.00 58.31 94 LYS A O 1
ATOM 771 N N . LEU A 1 95 ? 8.783 8.963 23.700 1.00 59.94 95 LEU A N 1
ATOM 772 C CA . LEU A 1 95 ? 7.711 9.395 22.798 1.00 59.94 95 LEU A CA 1
ATOM 773 C C . LEU A 1 95 ? 8.258 10.487 21.861 1.00 59.94 95 LEU A C 1
ATOM 775 O O . LEU A 1 95 ? 8.601 11.576 22.306 1.00 59.94 95 LEU A O 1
ATOM 779 N N . LYS A 1 96 ? 8.372 10.191 20.557 1.00 66.56 96 LYS A N 1
ATOM 780 C CA . LYS A 1 96 ? 8.821 11.163 19.534 1.00 66.56 96 LYS A CA 1
ATOM 781 C C . LYS A 1 96 ? 7.723 12.163 19.125 1.00 66.56 96 LYS A C 1
ATOM 783 O O . LYS A 1 96 ? 8.052 13.251 18.670 1.00 66.56 96 LYS A O 1
ATOM 788 N N . SER A 1 97 ? 6.445 11.808 19.283 1.00 75.25 97 SER A N 1
ATOM 789 C CA . SER A 1 97 ? 5.275 12.690 19.133 1.00 75.25 97 SER A CA 1
ATOM 790 C C . SER A 1 97 ? 4.020 11.987 19.672 1.00 75.25 97 SER A C 1
ATOM 792 O O . SER A 1 97 ? 3.932 10.760 19.592 1.00 75.25 97 SER A O 1
ATOM 794 N N . GLU A 1 98 ? 3.044 12.735 20.196 1.00 82.00 98 GLU A N 1
ATOM 795 C CA . GLU A 1 98 ? 1.768 12.174 20.685 1.00 82.00 98 GLU A CA 1
ATOM 796 C C . GLU A 1 98 ? 0.878 11.666 19.537 1.00 82.00 98 GLU A C 1
ATOM 798 O O . GLU A 1 98 ? 0.193 10.657 19.675 1.00 82.00 98 GLU A O 1
ATOM 803 N N . TYR A 1 99 ? 0.941 12.315 18.373 1.00 86.62 99 TYR A N 1
ATOM 804 C CA . TYR A 1 99 ? 0.167 11.950 17.187 1.00 86.62 99 TYR A CA 1
ATOM 805 C C . TYR A 1 99 ? 1.072 11.660 15.986 1.00 86.62 99 TYR A C 1
ATOM 807 O O . TYR A 1 99 ? 2.185 12.186 15.877 1.00 86.62 99 TYR A O 1
ATOM 815 N N . HIS A 1 100 ? 0.567 10.860 15.049 1.00 89.56 100 HIS A N 1
ATOM 816 C CA . HIS A 1 100 ? 1.087 10.732 13.692 1.00 89.56 100 HIS A CA 1
ATOM 817 C C . HIS A 1 100 ? -0.015 11.003 12.664 1.00 89.56 100 HIS A C 1
ATOM 819 O O . HIS A 1 100 ? -1.188 10.703 12.882 1.00 89.56 100 HIS A O 1
ATOM 825 N N . ILE A 1 101 ? 0.367 11.579 11.527 1.00 92.19 101 ILE A N 1
ATOM 826 C CA . ILE A 1 101 ? -0.561 11.939 10.451 1.00 92.19 101 ILE A CA 1
ATOM 827 C C . ILE A 1 101 ? -0.743 10.734 9.524 1.00 92.19 101 ILE A C 1
ATOM 829 O O . ILE A 1 101 ? 0.241 10.111 9.119 1.00 92.19 101 ILE A O 1
ATOM 833 N N . ARG A 1 102 ? -1.987 10.419 9.151 1.00 90.88 102 ARG A N 1
ATOM 834 C CA . ARG A 1 102 ? -2.312 9.412 8.128 1.00 90.88 102 ARG A CA 1
ATOM 835 C C . ARG A 1 102 ? -3.114 10.024 6.994 1.00 90.88 102 ARG A C 1
ATOM 837 O O . ARG A 1 102 ? -3.931 10.913 7.211 1.00 90.88 102 ARG A O 1
ATOM 844 N N . VAL A 1 103 ? -2.912 9.499 5.788 1.00 92.06 103 VAL A N 1
ATOM 845 C CA . VAL A 1 103 ? -3.768 9.803 4.637 1.00 92.06 103 VAL A CA 1
ATOM 846 C C . VAL A 1 103 ? -5.070 9.012 4.770 1.00 92.06 103 VAL A C 1
ATOM 848 O O . VAL A 1 103 ? -5.046 7.802 4.988 1.00 92.06 103 VAL A O 1
ATOM 851 N N . CYS A 1 104 ? -6.204 9.688 4.623 1.00 89.12 104 CYS A N 1
ATOM 852 C CA . CYS A 1 104 ? -7.539 9.109 4.721 1.00 89.12 104 CYS A CA 1
ATOM 853 C C . CYS A 1 104 ? -8.207 9.037 3.344 1.00 89.12 104 CYS A C 1
ATOM 855 O O . CYS A 1 104 ? -7.998 9.898 2.494 1.00 89.12 104 CYS A O 1
ATOM 857 N N . GLY A 1 105 ? -9.041 8.016 3.124 1.00 83.00 105 GLY A N 1
ATOM 858 C CA . GLY A 1 105 ? -9.810 7.887 1.881 1.00 83.00 105 GLY A CA 1
ATOM 859 C C . GLY A 1 105 ? -8.954 7.646 0.634 1.00 83.00 105 GLY A C 1
ATOM 860 O O . GLY A 1 105 ? -9.292 8.141 -0.439 1.00 83.00 105 GLY A O 1
ATOM 861 N N . GLN A 1 106 ? -7.845 6.912 0.769 1.00 85.62 106 GLN A N 1
ATOM 862 C CA . GLN A 1 106 ? -7.028 6.511 -0.376 1.00 85.62 106 GLN A CA 1
ATOM 863 C C . GLN A 1 106 ? -7.842 5.633 -1.330 1.00 85.62 106 GLN A C 1
ATOM 865 O O . GLN A 1 106 ? -8.551 4.723 -0.903 1.00 85.62 106 GLN A O 1
ATOM 870 N N . GLN A 1 107 ? -7.712 5.901 -2.626 1.00 87.00 107 GLN A N 1
ATOM 871 C CA . GLN A 1 107 ? -8.300 5.087 -3.680 1.00 87.00 107 GLN A CA 1
ATOM 872 C C . GLN A 1 107 ? -7.188 4.406 -4.468 1.00 87.00 107 GLN A C 1
ATOM 874 O O . GLN A 1 107 ? -6.183 5.029 -4.814 1.00 87.00 107 GLN A O 1
ATOM 879 N N . THR A 1 108 ? -7.380 3.126 -4.767 1.00 90.75 108 THR A N 1
ATOM 880 C CA . THR A 1 108 ? -6.480 2.383 -5.646 1.00 90.75 108 THR A CA 1
ATOM 881 C C . THR A 1 108 ? -6.890 2.631 -7.090 1.00 90.75 108 THR A C 1
ATOM 883 O O . THR A 1 108 ? -7.978 2.244 -7.511 1.00 90.75 108 THR A O 1
ATOM 886 N N . ILE A 1 109 ? -6.010 3.270 -7.858 1.00 92.25 109 ILE A N 1
ATOM 887 C CA . ILE A 1 109 ? -6.207 3.455 -9.295 1.00 92.25 109 ILE A CA 1
ATOM 888 C C . ILE A 1 109 ? -5.764 2.168 -9.995 1.00 92.25 109 ILE A C 1
ATOM 890 O O . ILE A 1 109 ? -4.632 1.719 -9.822 1.00 92.25 109 ILE A O 1
ATOM 894 N N . SER A 1 110 ? -6.665 1.559 -10.766 1.00 94.38 110 SER A N 1
ATOM 895 C CA . SER A 1 110 ? -6.361 0.349 -11.534 1.00 94.38 110 SER A CA 1
ATOM 896 C C . SER A 1 110 ? -5.491 0.661 -12.755 1.00 94.38 110 SER A C 1
ATOM 898 O O . SER A 1 110 ? -5.520 1.773 -13.288 1.00 94.38 110 SER A O 1
ATOM 900 N N . THR A 1 111 ? -4.769 -0.344 -13.260 1.00 94.50 111 THR A N 1
ATOM 901 C CA . THR A 1 111 ? -3.966 -0.221 -14.489 1.00 94.50 111 THR A CA 1
ATOM 902 C C . THR A 1 111 ? -4.799 0.286 -15.666 1.00 94.50 111 THR A C 1
ATOM 904 O O . THR A 1 111 ? -4.352 1.165 -16.393 1.00 94.50 111 THR A O 1
ATOM 907 N N . LYS A 1 112 ? -6.049 -0.187 -15.798 1.00 94.50 112 LYS A N 1
ATOM 908 C CA . LYS A 1 112 ? -6.997 0.282 -16.822 1.00 94.50 112 LYS A CA 1
ATOM 909 C C . LYS A 1 112 ? -7.248 1.789 -16.724 1.00 94.50 112 LYS A C 1
ATOM 911 O O . LYS A 1 112 ? -7.171 2.476 -17.735 1.00 94.50 112 LYS A O 1
ATOM 916 N N . GLY A 1 113 ? -7.452 2.305 -15.510 1.00 92.88 113 GLY A N 1
ATOM 917 C CA . GLY A 1 113 ? -7.640 3.739 -15.286 1.00 92.88 113 GLY A CA 1
ATOM 918 C C . GLY A 1 113 ? -6.417 4.564 -15.695 1.00 92.88 113 GLY A C 1
ATOM 919 O O . GLY A 1 113 ? -6.557 5.601 -16.333 1.00 92.88 113 GLY A O 1
ATOM 920 N N . ILE A 1 114 ? -5.204 4.086 -15.401 1.00 94.12 114 ILE A N 1
ATOM 921 C CA . ILE A 1 114 ? -3.967 4.757 -15.839 1.00 94.12 114 ILE A CA 1
ATOM 922 C C . ILE A 1 114 ? -3.842 4.734 -17.370 1.00 94.12 114 ILE A C 1
ATOM 924 O O . ILE A 1 114 ? -3.482 5.746 -17.967 1.00 94.12 114 ILE A O 1
ATOM 928 N N . ILE A 1 115 ? -4.167 3.612 -18.015 1.00 95.50 115 ILE A N 1
ATOM 929 C CA . ILE A 1 115 ? -4.111 3.477 -19.477 1.00 95.50 115 ILE A CA 1
ATOM 930 C C . ILE A 1 115 ? -5.079 4.436 -20.161 1.00 95.50 115 ILE A C 1
ATOM 932 O O . ILE A 1 115 ? -4.691 5.091 -21.121 1.00 95.50 115 ILE A O 1
ATOM 936 N N . GLU A 1 116 ? -6.306 4.566 -19.658 1.00 93.50 116 GLU A N 1
ATOM 937 C CA . GLU A 1 116 ? -7.276 5.534 -20.177 1.00 93.50 116 GLU A CA 1
ATOM 938 C C . GLU A 1 116 ? -6.763 6.972 -20.042 1.00 93.50 116 GLU A C 1
ATOM 940 O O . GLU A 1 116 ? -6.873 7.764 -20.979 1.00 93.50 116 GLU A O 1
ATOM 945 N N . LEU A 1 117 ? -6.138 7.312 -18.909 1.00 91.31 117 LEU A N 1
ATOM 946 C CA . LEU A 1 117 ? -5.529 8.629 -18.710 1.00 91.31 117 LEU A CA 1
ATOM 947 C C . LEU A 1 117 ? -4.385 8.894 -19.700 1.00 91.31 117 LEU A C 1
ATOM 949 O O . LEU A 1 117 ? -4.292 9.997 -20.238 1.00 91.31 117 LEU A O 1
ATOM 953 N N . ILE A 1 118 ? -3.539 7.897 -19.976 1.00 94.19 118 ILE A N 1
ATOM 954 C CA . ILE A 1 118 ? -2.449 8.014 -20.957 1.00 94.19 118 ILE A CA 1
ATOM 955 C C . ILE A 1 118 ? -3.006 8.096 -22.380 1.00 94.1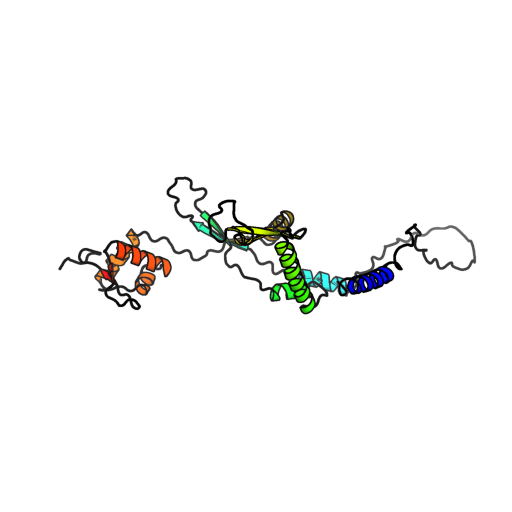9 118 ILE A C 1
ATOM 957 O O . ILE A 1 118 ? -2.552 8.934 -23.157 1.00 94.19 118 ILE A O 1
ATOM 961 N N . HIS A 1 119 ? -3.998 7.274 -22.724 1.00 93.31 119 HIS A N 1
ATOM 962 C CA . HIS A 1 119 ? -4.657 7.292 -24.030 1.00 93.31 119 HIS A CA 1
ATOM 963 C C . HIS A 1 119 ? -5.268 8.666 -24.320 1.00 93.31 119 HIS A C 1
ATOM 965 O O . HIS A 1 119 ? -5.050 9.228 -25.384 1.00 93.31 119 HIS A O 1
ATOM 971 N N . ASN A 1 120 ? -5.945 9.269 -23.342 1.00 92.06 120 ASN A N 1
ATOM 972 C CA . ASN A 1 120 ? -6.522 10.606 -23.493 1.00 92.06 120 ASN A CA 1
ATOM 973 C C . ASN A 1 120 ? -5.465 11.716 -23.631 1.00 92.06 120 ASN A C 1
ATOM 975 O O . ASN A 1 120 ? -5.753 12.779 -24.181 1.00 92.06 120 ASN A O 1
ATOM 979 N N . ALA A 1 121 ? -4.256 11.487 -23.114 1.00 89.81 121 ALA A N 1
ATOM 980 C CA . ALA A 1 121 ? -3.137 12.424 -23.156 1.00 89.81 121 ALA A CA 1
ATOM 981 C C . ALA A 1 121 ? -2.174 12.195 -24.338 1.00 89.81 121 ALA A C 1
ATOM 983 O O . ALA A 1 121 ? -1.249 12.987 -24.521 1.00 89.81 121 ALA A O 1
ATOM 984 N N . SER A 1 122 ? -2.345 11.125 -25.119 1.00 90.31 122 SER A N 1
ATOM 985 C CA . SER A 1 122 ? -1.404 10.713 -26.166 1.00 90.31 122 SER A CA 1
ATOM 986 C C . SER A 1 122 ? -2.121 10.175 -27.407 1.00 90.31 122 SER A C 1
ATOM 988 O O . SER A 1 122 ? -3.342 10.107 -27.465 1.00 90.31 122 SER A O 1
ATOM 990 N N . THR A 1 123 ? -1.364 9.816 -28.441 1.00 94.00 123 THR A N 1
ATOM 991 C CA . THR A 1 123 ? -1.901 9.169 -29.650 1.00 94.00 123 THR A CA 1
ATOM 992 C C . THR A 1 123 ? -1.868 7.642 -29.570 1.00 94.00 123 THR A C 1
ATOM 994 O O . THR A 1 123 ? -2.225 6.978 -30.539 1.00 94.00 123 THR A O 1
ATOM 997 N N . LEU A 1 124 ? -1.396 7.076 -28.454 1.00 94.19 124 LEU A N 1
ATOM 998 C CA . LEU A 1 124 ? -1.238 5.633 -28.286 1.00 94.19 124 LEU A CA 1
ATOM 999 C C . LEU A 1 124 ? -2.586 4.974 -28.020 1.00 94.19 124 LEU A C 1
ATOM 1001 O O . LEU A 1 124 ? -3.396 5.507 -27.259 1.00 94.19 124 LEU A O 1
ATOM 1005 N N . THR A 1 125 ? -2.821 3.798 -28.602 1.00 95.44 125 THR A N 1
ATOM 1006 C CA . THR A 1 125 ? -4.029 3.033 -28.289 1.00 95.44 125 THR A CA 1
ATOM 1007 C C . THR A 1 125 ? -3.898 2.362 -26.915 1.00 95.44 125 THR A C 1
ATOM 1009 O O . THR A 1 125 ? -2.785 2.062 -26.470 1.00 95.44 125 THR A O 1
ATOM 1012 N N . PRO A 1 126 ? -5.014 2.064 -26.223 1.00 95.69 126 PRO A N 1
ATOM 1013 C CA . PRO A 1 126 ? -4.968 1.316 -24.967 1.00 95.69 126 PRO A CA 1
ATOM 1014 C C . PRO A 1 126 ? -4.277 -0.050 -25.097 1.00 95.69 126 PRO A C 1
ATOM 1016 O O . PRO A 1 126 ? -3.677 -0.529 -24.134 1.00 95.69 126 PRO A O 1
ATOM 1019 N N . ALA A 1 127 ? -4.350 -0.679 -26.275 1.00 96.06 127 ALA A N 1
ATOM 1020 C CA . ALA A 1 127 ? -3.685 -1.948 -26.557 1.00 96.06 127 ALA A CA 1
ATOM 1021 C C . ALA A 1 127 ? -2.159 -1.786 -26.601 1.00 96.06 127 ALA A C 1
ATOM 1023 O O . ALA A 1 127 ? -1.452 -2.548 -25.942 1.00 96.06 127 ALA A O 1
ATOM 1024 N N . ASP A 1 128 ? -1.662 -0.751 -27.284 1.00 96.56 128 ASP A N 1
ATOM 1025 C CA . ASP A 1 128 ? -0.224 -0.472 -27.375 1.00 96.56 128 ASP A CA 1
ATOM 1026 C C . ASP A 1 128 ? 0.375 -0.168 -25.997 1.00 96.56 128 ASP A C 1
ATOM 1028 O O . ASP A 1 128 ? 1.424 -0.697 -25.637 1.00 96.56 128 ASP A O 1
ATOM 1032 N N . ILE A 1 129 ? -0.314 0.643 -25.184 1.00 96.81 129 ILE A N 1
ATOM 1033 C CA . ILE A 1 129 ? 0.147 0.994 -23.830 1.00 96.81 129 ILE A CA 1
ATOM 1034 C C . ILE A 1 129 ? 0.232 -0.260 -22.951 1.00 96.81 129 ILE A C 1
ATOM 1036 O O . ILE A 1 129 ? 1.225 -0.456 -22.250 1.00 96.81 129 ILE A O 1
ATOM 1040 N N . ASN A 1 130 ? -0.784 -1.128 -23.003 1.00 96.56 130 ASN A N 1
ATOM 1041 C CA . ASN A 1 130 ? -0.758 -2.410 -22.296 1.00 96.56 130 ASN A CA 1
ATOM 1042 C C . ASN A 1 130 ? 0.426 -3.272 -22.736 1.00 96.56 130 ASN A C 1
ATOM 1044 O O . ASN A 1 130 ? 1.150 -3.787 -21.887 1.00 96.56 130 ASN A O 1
ATOM 1048 N N . ALA A 1 131 ? 0.637 -3.408 -24.047 1.00 96.88 131 ALA A N 1
ATOM 1049 C CA . ALA A 1 131 ? 1.726 -4.207 -24.595 1.00 96.88 131 ALA A CA 1
ATOM 1050 C C . ALA A 1 131 ? 3.095 -3.714 -24.100 1.00 96.88 131 ALA A C 1
ATOM 1052 O O . ALA A 1 131 ? 3.922 -4.521 -23.679 1.00 96.88 131 ALA A O 1
ATOM 1053 N N . VAL A 1 132 ? 3.308 -2.394 -24.068 1.00 96.81 132 VAL A N 1
ATOM 1054 C CA . VAL A 1 132 ? 4.541 -1.796 -23.535 1.00 96.81 132 VAL A CA 1
ATOM 1055 C C . VAL A 1 132 ? 4.707 -2.095 -22.046 1.00 96.81 132 VAL A C 1
ATOM 1057 O O . VAL A 1 132 ? 5.798 -2.474 -21.635 1.00 96.81 132 VAL A O 1
ATOM 1060 N N . ILE A 1 133 ? 3.649 -1.973 -21.235 1.00 96.19 133 ILE A N 1
ATOM 1061 C CA . ILE A 1 133 ? 3.715 -2.284 -19.797 1.00 96.19 133 ILE A CA 1
ATOM 1062 C C . ILE A 1 133 ? 4.118 -3.749 -19.572 1.00 96.19 133 ILE A C 1
ATOM 1064 O O . ILE A 1 133 ? 4.965 -4.007 -18.719 1.00 96.19 133 ILE A O 1
ATOM 1068 N N . PHE A 1 134 ? 3.565 -4.693 -20.338 1.00 96.50 134 PHE A N 1
ATOM 1069 C CA . PHE A 1 134 ? 3.927 -6.111 -20.230 1.00 96.50 134 PHE A CA 1
ATOM 1070 C C . PHE A 1 134 ? 5.370 -6.381 -20.657 1.00 96.50 134 PHE A C 1
ATOM 1072 O O . PHE A 1 134 ? 6.130 -6.966 -19.890 1.00 96.50 134 PHE A O 1
ATOM 1079 N N . ALA A 1 135 ? 5.780 -5.883 -21.825 1.00 97.38 135 ALA A N 1
ATOM 1080 C CA . ALA A 1 135 ? 7.160 -6.028 -22.291 1.00 97.38 135 ALA A CA 1
ATOM 1081 C C . ALA A 1 135 ? 8.162 -5.447 -21.280 1.00 97.38 135 ALA A C 1
ATOM 1083 O O . ALA A 1 135 ? 9.244 -5.985 -21.056 1.00 97.38 135 ALA A O 1
ATOM 1084 N N . PHE A 1 136 ? 7.775 -4.350 -20.634 1.00 95.81 136 PHE A N 1
ATOM 1085 C CA . PHE A 1 136 ? 8.579 -3.692 -19.628 1.00 95.81 136 PHE A CA 1
ATOM 1086 C C . PHE A 1 136 ? 8.689 -4.497 -18.323 1.00 95.81 136 PHE A C 1
ATOM 1088 O O . PHE A 1 136 ? 9.773 -4.585 -17.745 1.00 95.81 136 PHE A O 1
ATOM 1095 N N . GLN A 1 137 ? 7.596 -5.125 -17.878 1.00 96.00 137 GLN A N 1
ATOM 1096 C CA . GLN A 1 137 ? 7.604 -6.049 -16.739 1.00 96.00 137 GLN A CA 1
ATOM 1097 C C . GLN A 1 137 ? 8.532 -7.242 -16.989 1.00 96.00 137 GLN A C 1
ATOM 1099 O O . GLN A 1 137 ? 9.343 -7.566 -16.118 1.00 96.00 137 GLN A O 1
ATOM 1104 N N . ASP A 1 138 ? 8.455 -7.838 -18.179 1.00 97.31 138 ASP A N 1
ATOM 1105 C CA . ASP A 1 138 ? 9.290 -8.977 -18.564 1.00 97.31 138 ASP A CA 1
ATOM 1106 C C . ASP A 1 138 ? 10.772 -8.598 -18.595 1.00 97.31 138 ASP A C 1
ATOM 1108 O O . ASP A 1 138 ? 11.612 -9.307 -18.037 1.00 97.31 138 ASP A O 1
ATOM 1112 N N . GLU A 1 139 ? 11.113 -7.450 -19.184 1.00 97.25 139 GLU A N 1
ATOM 1113 C CA . GLU A 1 139 ? 12.507 -7.020 -19.257 1.00 97.25 139 GLU A CA 1
ATOM 1114 C C . GLU A 1 139 ? 13.074 -6.674 -17.874 1.00 97.25 139 GLU A C 1
ATOM 1116 O O . GLU A 1 139 ? 14.191 -7.085 -17.553 1.00 97.25 139 GLU A O 1
ATOM 1121 N N . ILE A 1 140 ? 12.303 -6.008 -17.004 1.00 97.25 140 ILE A N 1
ATOM 1122 C CA . ILE A 1 140 ? 12.730 -5.781 -15.615 1.00 97.25 140 ILE A CA 1
ATOM 1123 C C . ILE A 1 140 ? 12.969 -7.120 -14.913 1.00 97.25 140 ILE A C 1
ATOM 1125 O O . ILE A 1 140 ? 14.017 -7.299 -14.290 1.00 97.25 140 ILE A O 1
ATOM 1129 N N . ALA A 1 141 ? 12.035 -8.066 -15.021 1.00 97.25 141 ALA A N 1
ATOM 1130 C CA . ALA A 1 141 ? 12.164 -9.376 -14.393 1.00 97.25 141 ALA A CA 1
ATOM 1131 C C . ALA A 1 141 ? 13.415 -10.119 -14.889 1.00 97.25 141 ALA A C 1
ATOM 1133 O O . ALA A 1 141 ? 14.174 -10.654 -14.079 1.00 97.25 141 ALA A O 1
ATOM 1134 N N . ASN A 1 142 ? 13.689 -10.077 -16.195 1.00 97.62 142 ASN A N 1
ATOM 1135 C CA . ASN A 1 142 ? 14.868 -10.688 -16.803 1.00 97.62 142 ASN A CA 1
ATOM 1136 C C . ASN A 1 142 ? 16.179 -10.067 -16.312 1.00 97.62 142 ASN A C 1
ATOM 1138 O O . ASN A 1 142 ? 17.148 -10.784 -16.058 1.00 97.62 142 ASN A O 1
ATOM 1142 N N . GLN A 1 143 ? 16.239 -8.742 -16.186 1.00 97.62 143 GLN A N 1
ATOM 1143 C CA . GLN A 1 143 ? 17.441 -8.056 -15.711 1.00 97.62 143 GLN A CA 1
ATOM 1144 C C . GLN A 1 143 ? 17.682 -8.306 -14.222 1.00 97.62 143 GLN A C 1
ATOM 1146 O O . GLN A 1 143 ? 18.805 -8.605 -13.814 1.00 97.62 143 GLN A O 1
ATOM 1151 N N . LEU A 1 144 ? 16.620 -8.279 -13.422 1.00 96.81 144 LEU A N 1
ATOM 1152 C CA . LEU A 1 144 ? 16.672 -8.625 -12.008 1.00 96.81 144 LEU A CA 1
ATOM 1153 C C . LEU A 1 144 ? 17.116 -10.086 -11.807 1.00 96.81 144 LEU A C 1
ATOM 1155 O O . LEU A 1 144 ? 18.003 -10.352 -10.999 1.00 96.81 144 LEU A O 1
ATOM 1159 N N . ALA A 1 145 ? 16.600 -11.032 -12.595 1.00 95.12 145 ALA A N 1
ATOM 1160 C CA . ALA A 1 145 ? 17.010 -12.438 -12.535 1.00 95.12 145 ALA A CA 1
ATOM 1161 C C . ALA A 1 145 ? 18.507 -12.652 -12.832 1.00 95.12 145 ALA A C 1
ATOM 1163 O O . ALA A 1 145 ? 19.109 -13.596 -12.324 1.00 95.12 145 ALA A O 1
ATOM 1164 N N . LYS A 1 146 ? 19.127 -11.755 -13.611 1.00 95.50 146 LYS A N 1
ATOM 1165 C CA . LYS A 1 146 ? 20.576 -11.748 -13.882 1.00 95.50 146 LYS A CA 1
ATOM 1166 C C . LYS A 1 146 ? 21.405 -11.113 -12.756 1.00 95.50 146 LYS A C 1
ATOM 1168 O O . LYS A 1 146 ? 22.626 -11.084 -12.856 1.00 95.50 146 LYS A O 1
ATOM 1173 N N . GLY A 1 147 ? 20.767 -10.599 -11.704 1.00 93.88 147 GLY A N 1
ATOM 1174 C CA . GLY A 1 147 ? 21.423 -9.877 -10.612 1.00 93.88 147 GLY A CA 1
ATOM 1175 C C . GLY A 1 147 ? 21.711 -8.405 -10.921 1.00 93.88 147 GLY A C 1
ATOM 1176 O O . GLY A 1 147 ? 22.419 -7.756 -10.152 1.00 93.88 147 GLY A O 1
ATOM 1177 N N . ASN A 1 148 ? 21.171 -7.862 -12.018 1.00 96.69 148 ASN A N 1
ATOM 1178 C CA . ASN A 1 148 ? 21.347 -6.456 -12.366 1.00 96.69 148 ASN A CA 1
ATOM 1179 C C . ASN A 1 148 ? 20.386 -5.566 -11.570 1.00 96.69 148 ASN A C 1
ATOM 1181 O O . ASN A 1 148 ? 19.299 -5.982 -11.169 1.00 96.69 148 ASN A O 1
ATOM 1185 N N . ILE A 1 149 ? 20.773 -4.305 -11.389 1.00 95.88 149 ILE A N 1
ATOM 1186 C CA . ILE A 1 149 ? 19.897 -3.253 -10.866 1.00 95.88 149 ILE A CA 1
ATOM 1187 C C . ILE A 1 149 ? 19.303 -2.513 -12.062 1.00 95.88 149 ILE A C 1
ATOM 1189 O O . ILE A 1 149 ? 20.044 -2.033 -12.919 1.00 95.88 149 ILE A O 1
ATOM 1193 N N . VAL A 1 150 ? 17.977 -2.392 -12.111 1.00 97.25 150 VAL A N 1
ATOM 1194 C CA . VAL A 1 150 ? 17.292 -1.665 -13.188 1.00 97.25 150 VAL A CA 1
ATOM 1195 C C . VAL A 1 150 ? 16.958 -0.263 -12.702 1.00 97.25 150 VAL A C 1
ATOM 1197 O O . VAL A 1 150 ? 16.199 -0.100 -11.748 1.00 97.25 150 VAL A O 1
ATOM 1200 N N . LYS A 1 151 ? 17.523 0.761 -13.346 1.00 96.00 151 LYS A N 1
ATOM 1201 C CA . LYS A 1 151 ? 17.201 2.166 -13.072 1.00 96.00 151 LYS A CA 1
ATOM 1202 C C . LYS A 1 151 ? 16.279 2.706 -14.160 1.00 96.00 151 LYS A C 1
ATOM 1204 O O . LYS A 1 151 ? 16.620 2.650 -15.335 1.00 96.00 151 LYS A O 1
ATOM 1209 N N . LEU A 1 152 ? 15.157 3.285 -13.744 1.00 94.81 152 LEU A N 1
ATOM 1210 C CA . LEU A 1 152 ? 14.306 4.118 -14.585 1.00 94.81 152 LEU A CA 1
ATOM 1211 C C . LEU A 1 152 ? 14.533 5.568 -14.223 1.00 94.81 152 LEU A C 1
ATOM 1213 O O . LEU A 1 152 ? 14.142 6.020 -13.145 1.00 94.81 152 LEU A O 1
ATOM 1217 N N . GLU A 1 153 ? 15.202 6.267 -15.128 1.00 93.00 153 GLU A N 1
ATOM 1218 C CA . GLU A 1 153 ? 15.549 7.669 -14.958 1.00 93.00 153 GLU A CA 1
ATOM 1219 C C . GLU A 1 153 ? 14.297 8.515 -14.704 1.00 93.00 153 GLU A C 1
ATOM 1221 O O . GLU A 1 153 ? 13.304 8.431 -15.428 1.00 93.00 153 GLU A O 1
ATOM 1226 N N . GLY A 1 154 ? 14.335 9.300 -13.629 1.00 91.06 154 GLY A N 1
ATOM 1227 C CA . GLY A 1 154 ? 13.252 10.186 -13.220 1.00 91.06 154 GLY A CA 1
ATOM 1228 C C . GLY A 1 154 ? 12.064 9.481 -12.557 1.00 91.06 154 GLY A C 1
ATOM 1229 O O . GLY A 1 154 ? 11.062 10.146 -12.282 1.00 91.06 154 GLY A O 1
ATOM 1230 N N . LEU A 1 155 ? 12.141 8.168 -12.291 1.00 93.56 155 LEU A N 1
ATOM 1231 C CA . LEU A 1 155 ? 11.048 7.394 -11.691 1.00 93.56 155 LEU A CA 1
ATOM 123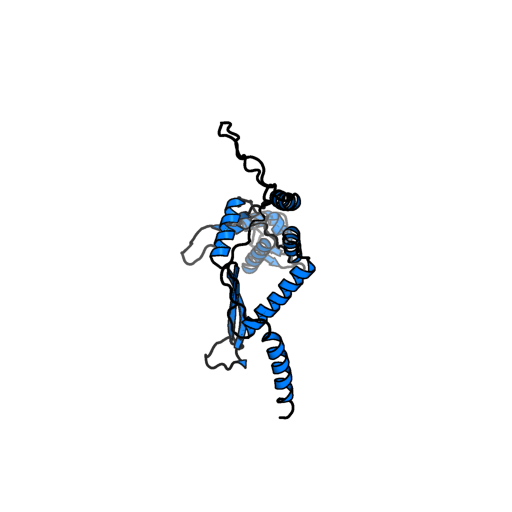2 C C . LEU A 1 155 ? 11.494 6.594 -10.459 1.00 93.56 155 LEU A C 1
ATOM 1234 O O . LEU A 1 155 ? 11.173 6.973 -9.329 1.00 93.56 155 LEU A O 1
ATOM 1238 N N . CYS A 1 156 ? 12.210 5.484 -10.648 1.00 95.62 156 CYS A N 1
ATOM 1239 C CA . CYS A 1 156 ? 12.613 4.594 -9.557 1.00 95.62 156 CYS A CA 1
ATOM 1240 C C . CYS A 1 156 ? 13.749 3.639 -9.950 1.00 95.62 156 CYS A C 1
ATOM 1242 O O . CYS A 1 156 ? 14.078 3.467 -11.123 1.00 95.62 156 CYS A O 1
ATOM 1244 N N . ASN A 1 157 ? 14.340 2.987 -8.948 1.00 95.38 157 ASN A N 1
ATOM 1245 C CA . ASN A 1 157 ? 15.242 1.859 -9.134 1.00 95.38 157 ASN A CA 1
ATOM 1246 C C . ASN A 1 157 ? 14.618 0.556 -8.606 1.00 95.38 157 ASN A C 1
ATOM 1248 O O . ASN A 1 157 ? 13.900 0.550 -7.605 1.00 95.38 157 ASN A O 1
ATOM 1252 N N . PHE A 1 158 ? 14.912 -0.546 -9.291 1.00 97.12 158 PHE A N 1
ATOM 1253 C CA . PHE A 1 158 ? 14.542 -1.901 -8.904 1.00 97.12 158 PHE A CA 1
ATOM 1254 C C . PHE A 1 158 ? 15.802 -2.659 -8.515 1.00 97.12 158 PHE A C 1
ATOM 1256 O O . PHE A 1 158 ? 16.773 -2.698 -9.274 1.00 97.12 158 PHE A O 1
ATOM 1263 N N . ASN A 1 159 ? 15.780 -3.285 -7.345 1.00 95.88 159 ASN A N 1
ATOM 1264 C CA . ASN A 1 159 ? 16.830 -4.197 -6.912 1.00 95.88 159 ASN A CA 1
ATOM 1265 C C . ASN A 1 159 ? 16.226 -5.428 -6.227 1.00 95.88 159 ASN A C 1
ATOM 1267 O O . ASN A 1 159 ? 15.055 -5.433 -5.855 1.00 95.88 159 ASN A O 1
ATOM 1271 N N . ILE A 1 160 ? 17.022 -6.482 -6.073 1.00 96.62 160 ILE A N 1
ATOM 1272 C CA . ILE A 1 160 ? 16.618 -7.697 -5.366 1.00 96.62 160 ILE A CA 1
ATOM 1273 C C . ILE A 1 160 ? 17.310 -7.764 -4.007 1.00 96.62 160 ILE A C 1
ATOM 1275 O O . ILE A 1 160 ? 18.494 -7.464 -3.873 1.00 96.62 160 ILE A O 1
ATOM 1279 N N . SER A 1 161 ? 16.579 -8.237 -3.002 1.00 94.75 161 SER A N 1
ATOM 1280 C CA . SER A 1 161 ? 17.153 -8.784 -1.777 1.00 94.75 161 SER A CA 1
ATOM 1281 C C . SER A 1 161 ? 17.064 -10.303 -1.777 1.00 94.75 161 SER A C 1
ATOM 1283 O O . SER A 1 161 ? 16.037 -10.873 -2.139 1.00 94.75 161 SER A O 1
ATOM 1285 N N . LEU A 1 162 ? 18.130 -10.957 -1.324 1.00 93.75 162 LEU A N 1
ATOM 1286 C CA . LEU A 1 162 ? 18.213 -12.408 -1.176 1.00 93.75 162 LEU A CA 1
ATOM 1287 C C . LEU A 1 162 ? 18.055 -12.805 0.298 1.00 93.75 162 LEU A C 1
ATOM 1289 O O . LEU A 1 162 ? 18.293 -11.999 1.201 1.00 93.75 162 LEU A O 1
ATOM 1293 N N . LYS A 1 163 ? 17.639 -14.046 0.545 1.00 93.00 163 LYS A N 1
ATOM 1294 C CA . LYS A 1 163 ? 17.621 -14.674 1.872 1.00 93.00 163 LYS A CA 1
ATOM 1295 C C . LYS A 1 163 ? 18.095 -16.123 1.780 1.00 93.00 163 LYS A C 1
ATOM 1297 O O . LYS A 1 163 ? 17.925 -16.761 0.743 1.00 93.00 163 LYS A O 1
ATOM 1302 N N . SER A 1 164 ? 18.624 -16.640 2.885 1.00 91.94 164 SER A N 1
ATOM 1303 C CA . SER A 1 164 ? 18.817 -18.081 3.060 1.00 91.94 164 SER A CA 1
ATOM 1304 C C . SER A 1 164 ? 17.465 -18.797 3.004 1.00 91.94 164 SER A C 1
ATOM 1306 O O . SER A 1 164 ? 16.486 -18.345 3.608 1.00 91.94 164 SER A O 1
ATOM 1308 N N . ALA A 1 165 ? 17.414 -19.925 2.299 1.00 86.12 165 ALA A N 1
ATOM 1309 C CA . ALA A 1 165 ? 16.272 -20.833 2.284 1.00 86.12 165 ALA A CA 1
ATOM 1310 C C . ALA A 1 165 ? 16.005 -21.424 3.676 1.00 86.12 165 ALA A C 1
ATOM 1312 O O . ALA A 1 165 ? 14.851 -21.625 4.047 1.00 86.12 165 ALA A O 1
ATOM 1313 N N . ASN A 1 166 ? 17.063 -21.622 4.466 1.00 82.94 166 ASN A N 1
ATOM 1314 C CA . ASN A 1 166 ? 17.000 -22.196 5.809 1.00 82.94 166 ASN A CA 1
ATOM 1315 C C . ASN A 1 166 ? 16.719 -21.136 6.891 1.00 82.94 166 ASN A C 1
ATOM 1317 O O . ASN A 1 166 ? 16.674 -21.452 8.076 1.00 82.94 166 ASN A O 1
ATOM 1321 N N . GLY A 1 167 ? 16.538 -19.868 6.503 1.00 79.56 167 GLY A N 1
ATOM 1322 C CA . GLY A 1 167 ? 16.227 -18.752 7.400 1.00 79.56 167 GLY A CA 1
ATOM 1323 C C . GLY A 1 167 ? 17.435 -18.180 8.149 1.00 79.56 167 GLY A C 1
ATOM 1324 O O . GLY A 1 167 ? 17.458 -16.978 8.413 1.00 79.56 167 GLY A O 1
ATOM 1325 N N . THR A 1 168 ? 18.458 -18.989 8.433 1.00 79.31 168 THR A N 1
ATOM 1326 C CA . THR A 1 168 ? 19.703 -18.569 9.090 1.00 79.31 168 THR A CA 1
ATOM 1327 C C . THR A 1 168 ? 20.882 -18.592 8.121 1.00 79.31 168 THR A C 1
ATOM 1329 O O . THR A 1 168 ? 21.303 -19.635 7.635 1.00 79.31 168 THR A O 1
ATOM 1332 N N . CYS A 1 169 ? 21.458 -17.419 7.858 1.00 76.69 169 CYS A N 1
ATOM 1333 C CA . CYS A 1 169 ? 22.608 -17.296 6.970 1.00 76.69 169 CYS A CA 1
ATOM 1334 C C . CYS A 1 169 ? 23.888 -17.736 7.693 1.00 76.69 169 CYS A C 1
ATOM 1336 O O . CYS A 1 169 ? 24.403 -17.020 8.548 1.00 76.69 169 CYS A O 1
ATOM 1338 N N . THR A 1 170 ? 24.437 -18.888 7.315 1.00 80.81 170 THR A N 1
ATOM 1339 C CA . THR A 1 170 ? 25.720 -19.391 7.849 1.00 80.81 170 THR A CA 1
ATOM 1340 C C . THR A 1 170 ? 26.944 -18.898 7.065 1.00 80.81 170 THR A C 1
ATOM 1342 O O . THR A 1 170 ? 28.077 -19.211 7.424 1.00 80.81 170 THR A O 1
ATOM 1345 N N . GLY A 1 171 ? 26.734 -18.163 5.964 1.00 81.50 171 GLY A N 1
ATOM 1346 C CA . GLY A 1 171 ? 27.792 -17.672 5.068 1.00 81.50 171 GLY A CA 1
ATOM 1347 C C . GLY A 1 171 ? 28.453 -18.749 4.195 1.00 81.50 171 GLY A C 1
ATOM 1348 O O . GLY A 1 171 ? 29.251 -18.416 3.328 1.00 81.50 171 GLY A O 1
ATOM 1349 N N . LYS A 1 172 ? 28.107 -20.027 4.391 1.00 82.75 172 LYS A N 1
ATOM 1350 C CA . LYS A 1 172 ? 28.635 -21.186 3.643 1.00 82.75 172 LYS A CA 1
ATOM 1351 C C . LYS A 1 172 ? 27.617 -21.785 2.669 1.00 82.75 172 LYS A C 1
ATOM 1353 O O . LYS A 1 172 ? 27.813 -22.881 2.153 1.00 82.75 172 LYS A O 1
ATOM 1358 N N . GLU A 1 173 ? 26.491 -21.111 2.478 1.00 80.75 173 GLU A N 1
ATOM 1359 C CA . GLU A 1 173 ? 25.400 -21.628 1.664 1.00 80.75 173 GLU A CA 1
ATOM 1360 C C . GLU A 1 173 ? 25.743 -21.544 0.180 1.00 80.75 173 GLU A C 1
ATOM 1362 O O . GLU A 1 173 ? 26.141 -20.501 -0.335 1.00 80.75 173 GLU A O 1
ATOM 1367 N N . ASN A 1 174 ? 25.548 -22.658 -0.518 1.00 80.31 174 ASN A N 1
ATOM 1368 C CA . ASN A 1 174 ? 25.650 -22.699 -1.969 1.00 80.31 174 ASN A CA 1
ATOM 1369 C C . ASN A 1 174 ? 24.439 -22.002 -2.601 1.00 80.31 174 ASN A C 1
ATOM 1371 O O . ASN A 1 174 ? 23.385 -21.902 -1.978 1.00 80.31 174 ASN A O 1
ATOM 1375 N N . GLY A 1 175 ? 24.532 -21.618 -3.878 1.00 79.06 175 GLY A N 1
ATOM 1376 C CA . GLY A 1 175 ? 23.448 -20.912 -4.581 1.00 79.06 175 GLY A CA 1
ATOM 1377 C C . GLY A 1 175 ? 22.073 -21.601 -4.528 1.00 79.06 175 GLY A C 1
ATOM 1378 O O . GLY A 1 175 ? 21.058 -20.921 -4.547 1.00 79.06 175 GLY A O 1
ATOM 1379 N N . LYS A 1 176 ? 22.016 -22.934 -4.370 1.00 83.31 176 LYS A N 1
ATOM 1380 C CA . LYS A 1 176 ? 20.759 -23.689 -4.170 1.00 83.31 176 LYS A CA 1
ATOM 1381 C C . LYS A 1 176 ? 20.064 -23.400 -2.8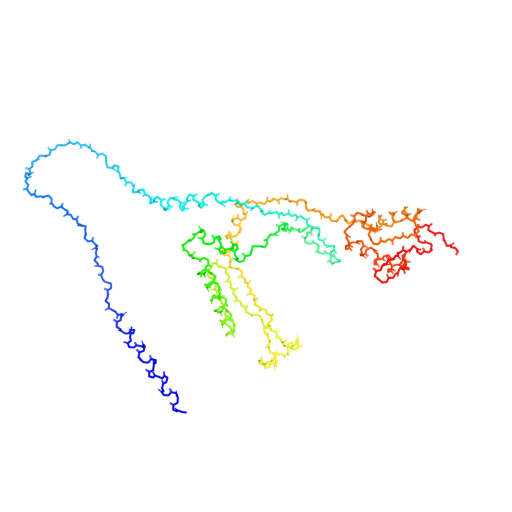31 1.00 83.31 176 LYS A C 1
ATOM 1383 O O . LYS A 1 176 ? 18.862 -23.603 -2.720 1.00 83.31 176 LYS A O 1
ATOM 1388 N N . GLY A 1 177 ? 20.818 -22.967 -1.823 1.00 85.75 177 GLY A N 1
ATOM 1389 C CA . GLY A 1 177 ? 20.317 -22.570 -0.509 1.00 85.75 177 GLY A CA 1
ATOM 1390 C C . GLY A 1 177 ? 19.939 -21.093 -0.422 1.00 85.75 177 GLY A C 1
ATOM 1391 O O . GLY A 1 177 ? 19.506 -20.657 0.636 1.00 85.75 177 GLY A O 1
ATOM 1392 N N . ILE A 1 178 ? 20.080 -20.322 -1.505 1.00 91.19 178 ILE A N 1
ATOM 1393 C CA . ILE A 1 178 ? 19.782 -18.889 -1.534 1.00 91.19 178 ILE A CA 1
ATOM 1394 C C . ILE A 1 178 ? 18.540 -18.665 -2.393 1.00 91.19 178 ILE A C 1
ATOM 1396 O O . ILE A 1 178 ? 18.471 -19.099 -3.540 1.00 91.19 178 ILE A O 1
ATOM 1400 N N . VAL A 1 179 ? 17.558 -17.955 -1.845 1.00 92.81 179 VAL A N 1
ATOM 1401 C CA . VAL A 1 179 ? 16.308 -17.625 -2.537 1.00 92.81 179 VAL A CA 1
ATOM 1402 C C . VAL A 1 179 ? 16.090 -16.118 -2.578 1.00 92.81 179 VAL A C 1
ATOM 1404 O O . VAL A 1 179 ? 16.562 -15.367 -1.721 1.00 92.81 179 VAL A O 1
ATOM 1407 N N . VAL A 1 180 ? 15.335 -15.657 -3.572 1.00 94.00 180 VAL A N 1
ATOM 1408 C CA . VAL A 1 180 ? 14.908 -14.257 -3.654 1.00 94.00 180 VAL A CA 1
ATOM 1409 C C . VAL A 1 180 ? 13.941 -13.959 -2.502 1.00 94.00 180 VAL A C 1
ATOM 1411 O O . VAL A 1 180 ? 12.938 -14.646 -2.320 1.00 94.00 180 VAL A O 1
ATOM 1414 N N . LYS A 1 181 ? 14.253 -12.942 -1.694 1.00 94.06 181 LYS A N 1
ATOM 1415 C CA . LYS A 1 181 ? 13.409 -12.467 -0.587 1.00 94.06 181 LYS A CA 1
ATOM 1416 C C . LYS A 1 181 ? 12.338 -11.507 -1.087 1.00 94.06 181 LYS A C 1
ATOM 1418 O O . LYS A 1 181 ? 11.168 -11.682 -0.764 1.00 94.06 181 LYS A O 1
ATOM 1423 N N . SER A 1 182 ? 12.760 -10.473 -1.806 1.00 95.19 182 SER A N 1
ATOM 1424 C CA . SER A 1 182 ? 11.894 -9.395 -2.280 1.00 95.19 182 SER A CA 1
ATOM 1425 C C . SER A 1 182 ? 12.549 -8.643 -3.430 1.00 95.19 182 SER A C 1
ATOM 1427 O O . SER A 1 182 ? 13.776 -8.571 -3.522 1.00 95.19 182 SER A O 1
ATOM 1429 N N . VAL A 1 183 ? 11.715 -8.048 -4.279 1.00 96.56 183 VAL A N 1
ATOM 1430 C CA . VAL A 1 183 ? 12.121 -6.969 -5.181 1.00 96.56 183 VAL A CA 1
ATOM 1431 C C . VAL A 1 183 ? 11.837 -5.661 -4.455 1.00 96.56 183 VAL A C 1
ATOM 1433 O O . VAL A 1 183 ? 10.699 -5.419 -4.054 1.00 96.56 183 VAL A O 1
ATOM 1436 N N . ASN A 1 184 ? 12.856 -4.833 -4.255 1.00 96.12 184 ASN A N 1
ATOM 1437 C CA . ASN A 1 184 ? 12.692 -3.529 -3.631 1.00 96.12 184 ASN A CA 1
ATOM 1438 C C . ASN A 1 184 ? 12.639 -2.455 -4.713 1.00 96.12 184 ASN A C 1
ATOM 1440 O O . ASN A 1 184 ? 13.443 -2.451 -5.648 1.00 96.12 184 ASN A O 1
ATOM 1444 N N . ILE A 1 185 ? 11.695 -1.534 -4.551 1.00 96.81 185 ILE A N 1
ATOM 1445 C CA . ILE A 1 185 ? 11.464 -0.418 -5.461 1.00 96.81 185 ILE A CA 1
ATOM 1446 C C . ILE A 1 185 ? 11.725 0.855 -4.672 1.00 96.81 185 ILE A C 1
ATOM 1448 O O . ILE A 1 185 ? 11.005 1.125 -3.710 1.00 96.81 185 ILE A O 1
ATOM 1452 N N . ASN A 1 186 ? 12.729 1.638 -5.068 1.00 94.81 186 ASN A N 1
ATOM 1453 C CA . ASN A 1 186 ? 12.999 2.918 -4.415 1.00 94.81 186 ASN A CA 1
ATOM 1454 C C . ASN A 1 186 ? 12.764 4.064 -5.402 1.00 94.81 186 ASN A C 1
ATOM 1456 O O . ASN A 1 186 ? 13.362 4.070 -6.481 1.00 94.81 186 ASN A O 1
ATOM 1460 N N . PRO A 1 187 ? 11.896 5.034 -5.068 1.00 96.00 187 PRO A N 1
ATOM 1461 C CA . PRO A 1 187 ? 11.653 6.181 -5.930 1.00 96.00 187 PRO A CA 1
ATOM 1462 C C . PRO A 1 187 ? 12.902 7.060 -6.030 1.00 96.00 187 PRO A C 1
ATOM 1464 O O . PRO A 1 187 ? 13.648 7.223 -5.060 1.00 96.00 187 PRO A O 1
ATOM 1467 N N . GLU A 1 188 ? 13.121 7.659 -7.199 1.00 95.12 188 GLU A N 1
ATOM 1468 C CA . GLU A 1 188 ? 14.187 8.646 -7.365 1.00 95.12 188 GLU A CA 1
ATOM 1469 C C . GLU A 1 188 ? 13.824 9.953 -6.634 1.00 95.12 188 GLU A C 1
ATOM 1471 O O . GLU A 1 188 ? 12.649 10.281 -6.414 1.00 95.12 188 GLU A O 1
ATOM 1476 N N . LYS A 1 189 ? 14.846 10.711 -6.220 1.00 93.62 189 LYS A N 1
ATOM 1477 C CA . LYS A 1 189 ? 14.655 11.972 -5.485 1.00 93.62 189 LYS A CA 1
ATOM 1478 C C . LYS A 1 189 ? 13.833 12.973 -6.297 1.00 93.62 189 LYS A C 1
ATOM 1480 O O . LYS A 1 189 ? 12.872 13.527 -5.771 1.00 93.62 189 LYS A O 1
ATOM 1485 N N . GLU A 1 190 ? 14.149 13.112 -7.584 1.00 93.69 190 GLU A N 1
ATOM 1486 C CA . GLU A 1 190 ? 13.449 14.005 -8.513 1.00 93.69 190 GLU A CA 1
ATOM 1487 C C . GLU A 1 190 ? 11.952 13.673 -8.613 1.00 93.69 190 GLU A C 1
ATOM 1489 O O . GLU A 1 190 ? 11.098 14.558 -8.525 1.00 93.69 190 GLU A O 1
ATOM 1494 N N . PHE A 1 191 ? 11.611 12.384 -8.703 1.00 95.50 191 PHE A N 1
ATOM 1495 C CA . PHE A 1 191 ? 10.218 11.942 -8.719 1.00 95.50 191 PHE A CA 1
ATOM 1496 C C . PHE A 1 191 ? 9.493 12.318 -7.422 1.00 95.50 191 PHE A C 1
ATOM 1498 O O . PHE A 1 191 ? 8.382 12.851 -7.441 1.00 95.50 191 PHE A O 1
ATOM 1505 N N . THR A 1 192 ? 10.146 12.094 -6.283 1.00 95.44 192 THR A N 1
ATOM 1506 C CA . THR A 1 192 ? 9.595 12.422 -4.963 1.00 95.44 192 THR A CA 1
ATOM 1507 C C . THR A 1 192 ? 9.353 13.928 -4.813 1.00 95.44 192 THR A C 1
ATOM 1509 O O . THR A 1 192 ? 8.319 14.346 -4.290 1.00 95.44 192 THR A O 1
ATOM 1512 N N . GLU A 1 193 ? 10.273 14.763 -5.294 1.00 95.06 193 GLU A N 1
ATOM 1513 C CA . GLU A 1 193 ? 10.134 16.223 -5.306 1.00 95.06 193 GLU A CA 1
ATOM 1514 C C . GLU A 1 193 ? 8.993 16.687 -6.213 1.00 95.06 193 GLU A C 1
ATOM 1516 O O . GLU A 1 193 ? 8.179 17.522 -5.807 1.00 95.06 193 GLU A O 1
ATOM 1521 N N . ARG A 1 194 ? 8.858 16.085 -7.400 1.00 93.88 194 ARG A N 1
ATOM 1522 C CA . ARG A 1 194 ? 7.733 16.342 -8.304 1.00 93.88 194 ARG A CA 1
ATOM 1523 C C . ARG A 1 194 ? 6.392 16.032 -7.639 1.00 93.88 194 ARG A C 1
ATOM 1525 O O . ARG A 1 194 ? 5.464 16.834 -7.744 1.00 93.88 194 ARG A O 1
ATOM 1532 N N . VAL A 1 195 ? 6.286 14.909 -6.926 1.00 93.56 195 VAL A N 1
ATOM 1533 C CA . VAL A 1 195 ? 5.069 14.546 -6.180 1.00 93.56 195 VAL A CA 1
ATOM 1534 C C . VAL A 1 195 ? 4.786 15.549 -5.062 1.00 93.56 195 VAL A C 1
ATOM 1536 O O . VAL A 1 195 ? 3.649 16.000 -4.939 1.00 93.56 195 VAL A O 1
ATOM 1539 N N . LYS A 1 196 ? 5.800 15.960 -4.287 1.00 94.00 196 LYS A N 1
ATOM 1540 C CA . LYS A 1 196 ? 5.645 16.983 -3.235 1.00 94.00 196 LYS A CA 1
ATOM 1541 C C . LYS A 1 196 ? 5.115 18.300 -3.797 1.00 94.00 196 LYS A C 1
ATOM 1543 O O . LYS A 1 196 ? 4.201 18.880 -3.218 1.00 94.00 196 LYS A O 1
ATOM 1548 N N . LYS A 1 197 ? 5.646 18.743 -4.940 1.00 93.56 197 LYS A N 1
ATOM 1549 C CA . LYS A 1 197 ? 5.194 19.962 -5.618 1.00 93.56 197 LYS A CA 1
ATOM 1550 C C . LYS A 1 197 ? 3.727 19.859 -6.040 1.00 93.56 197 LYS A C 1
ATOM 1552 O O . LYS A 1 197 ? 2.937 20.735 -5.710 1.00 93.56 197 LYS A O 1
ATOM 1557 N N . LEU A 1 198 ? 3.347 18.766 -6.704 1.00 91.62 198 LEU A N 1
ATOM 1558 C CA . LEU A 1 198 ? 1.961 18.545 -7.132 1.00 91.62 198 LEU A CA 1
ATOM 1559 C C . LEU A 1 198 ? 0.997 18.425 -5.943 1.00 91.62 198 LEU A C 1
ATOM 1561 O O . LEU A 1 198 ? -0.111 18.950 -5.992 1.00 91.62 198 LEU A O 1
ATOM 1565 N N . ALA A 1 199 ? 1.417 17.771 -4.859 1.00 90.94 199 ALA A N 1
ATOM 1566 C CA . ALA A 1 199 ? 0.634 17.686 -3.630 1.00 90.94 199 ALA A CA 1
ATOM 1567 C C . ALA A 1 199 ? 0.430 19.066 -2.983 1.00 90.94 199 ALA A C 1
ATOM 1569 O O . ALA A 1 199 ? -0.671 19.361 -2.522 1.00 90.94 199 ALA A O 1
ATOM 1570 N N . ALA A 1 200 ? 1.456 19.924 -2.990 1.00 89.81 200 ALA A N 1
ATOM 1571 C CA . ALA A 1 200 ? 1.355 21.296 -2.500 1.00 89.81 200 ALA A CA 1
ATOM 1572 C C . ALA A 1 200 ? 0.426 22.161 -3.373 1.00 89.81 200 ALA A C 1
ATOM 1574 O O . ALA A 1 200 ? -0.372 22.920 -2.835 1.00 89.81 200 ALA A O 1
ATOM 1575 N N . GLU A 1 201 ? 0.477 22.005 -4.702 1.00 90.62 201 GLU A N 1
ATOM 1576 C CA . GLU A 1 201 ? -0.427 22.689 -5.642 1.00 90.62 201 GLU A CA 1
ATOM 1577 C C . GLU A 1 201 ? -1.892 22.251 -5.479 1.00 90.62 201 GLU A C 1
ATOM 1579 O O . GLU A 1 201 ? -2.800 23.075 -5.571 1.00 90.62 201 GLU A O 1
ATOM 1584 N N . ASN A 1 202 ? -2.137 20.957 -5.243 1.00 88.50 202 ASN A N 1
ATOM 1585 C CA . ASN A 1 202 ? -3.485 20.420 -5.039 1.00 88.50 202 ASN A CA 1
ATOM 1586 C C . ASN A 1 202 ? -4.045 20.765 -3.650 1.00 88.50 202 ASN A C 1
ATOM 1588 O O . ASN A 1 202 ? -5.256 20.914 -3.494 1.00 88.50 202 ASN A O 1
ATOM 1592 N N . GLY A 1 203 ? -3.171 20.920 -2.655 1.00 88.44 203 GLY A N 1
ATOM 1593 C CA . GLY A 1 203 ? -3.533 21.196 -1.273 1.00 88.44 203 GLY A CA 1
ATOM 1594 C C . GLY A 1 203 ? -3.919 19.946 -0.477 1.00 88.44 203 GLY A C 1
ATOM 1595 O O . GLY A 1 203 ? -4.148 18.853 -1.008 1.00 88.44 203 GLY A O 1
ATOM 1596 N N . MET A 1 204 ? -3.990 20.130 0.839 1.00 91.25 204 MET A N 1
ATOM 1597 C CA . MET A 1 204 ? -4.328 19.089 1.808 1.00 91.25 204 MET A CA 1
ATOM 1598 C C . MET A 1 204 ? -5.586 19.486 2.578 1.00 91.25 204 MET A C 1
ATOM 1600 O O . MET A 1 204 ? -5.819 20.664 2.843 1.00 91.25 204 MET A O 1
ATOM 1604 N N . GLU A 1 205 ? -6.402 18.501 2.928 1.00 91.00 205 GLU A N 1
ATOM 1605 C CA . GLU A 1 205 ? -7.676 18.689 3.615 1.00 91.00 205 GLU A CA 1
ATOM 1606 C C . GLU A 1 205 ? -7.710 17.821 4.873 1.00 91.00 205 GLU A C 1
ATOM 1608 O O . GLU A 1 205 ? -7.568 16.600 4.794 1.00 91.00 205 GLU A O 1
ATOM 1613 N N . LYS A 1 206 ? -7.918 18.440 6.040 1.00 90.06 206 LYS A N 1
ATOM 1614 C CA . LYS A 1 206 ? -8.160 17.682 7.267 1.00 90.06 206 LYS A CA 1
ATOM 1615 C C . LYS A 1 206 ? -9.564 17.089 7.204 1.00 90.06 206 LYS A C 1
ATOM 1617 O O . LYS A 1 206 ? -10.541 17.825 7.094 1.00 90.06 206 LYS A O 1
ATOM 1622 N N . VAL A 1 207 ? -9.660 15.772 7.322 1.00 87.56 207 VAL A N 1
ATOM 1623 C CA . VAL A 1 207 ? -10.933 15.059 7.438 1.00 87.56 207 VAL A CA 1
ATOM 1624 C C . VAL A 1 207 ? -10.991 14.438 8.815 1.00 87.56 207 VAL A C 1
ATOM 1626 O O . VAL A 1 207 ? -10.030 13.809 9.228 1.00 87.56 207 VAL A O 1
ATOM 1629 N N . ILE A 1 208 ? -12.114 14.608 9.510 1.00 77.19 208 ILE A N 1
ATOM 1630 C CA . ILE A 1 208 ? -12.350 13.953 10.795 1.00 77.19 208 ILE A CA 1
ATOM 1631 C C . ILE A 1 208 ? -12.827 12.531 10.496 1.00 77.19 208 ILE A C 1
ATOM 1633 O O . ILE A 1 208 ? -13.993 12.303 10.163 1.00 77.19 208 ILE A O 1
ATOM 1637 N N . ALA A 1 209 ? -11.913 11.569 10.556 1.00 68.00 209 ALA A N 1
ATOM 1638 C CA . ALA A 1 209 ? -12.249 10.160 10.555 1.00 68.00 209 ALA A CA 1
ATOM 1639 C C . ALA A 1 209 ? -12.967 9.805 11.866 1.00 68.00 209 ALA A C 1
ATOM 1641 O O . ALA A 1 209 ? -12.792 10.437 12.909 1.00 68.00 209 ALA A O 1
ATOM 1642 N N . ARG A 1 210 ? -13.808 8.769 11.824 1.00 63.44 210 ARG A N 1
ATOM 1643 C CA . ARG A 1 210 ? -14.396 8.208 13.043 1.00 63.44 210 ARG A CA 1
ATOM 1644 C C . ARG A 1 210 ? -13.304 7.438 13.779 1.00 63.44 210 ARG A C 1
ATOM 1646 O O . ARG A 1 210 ? -12.996 6.305 13.413 1.00 63.44 210 ARG A O 1
ATOM 1653 N N . HIS A 1 211 ? -12.707 8.066 14.779 1.00 64.50 211 HIS A N 1
ATOM 1654 C CA . HIS A 1 211 ? -11.822 7.391 15.718 1.00 64.50 211 HIS A CA 1
ATOM 1655 C C . HIS A 1 211 ? -12.702 6.688 16.748 1.00 64.50 211 HIS A C 1
ATOM 1657 O O . HIS A 1 211 ? -13.734 7.224 17.147 1.00 64.50 211 HIS A O 1
ATOM 1663 N N . SER A 1 212 ? -12.335 5.477 17.161 1.00 57.34 212 SER A N 1
ATOM 1664 C CA . SER A 1 212 ? -12.912 4.931 18.385 1.00 57.34 212 SER A CA 1
ATOM 1665 C C . SER A 1 212 ? -12.294 5.680 19.554 1.00 57.34 212 SER A C 1
ATOM 1667 O O . SER A 1 212 ? -11.073 5.614 19.715 1.00 57.34 212 SER A O 1
ATOM 1669 N N . ASP A 1 213 ? -13.112 6.350 20.358 1.00 60.78 213 ASP A N 1
ATOM 1670 C CA . ASP A 1 213 ? -12.647 6.884 21.632 1.00 60.78 213 ASP A CA 1
ATOM 1671 C C . ASP A 1 213 ? -12.083 5.734 22.475 1.00 60.78 213 ASP A C 1
ATOM 1673 O O . ASP A 1 213 ? -12.655 4.639 22.544 1.00 60.78 213 ASP A O 1
ATOM 1677 N N . THR A 1 214 ? -10.920 5.956 23.089 1.00 63.28 214 THR A N 1
ATOM 1678 C CA . THR A 1 214 ? -10.371 5.029 24.079 1.00 63.28 214 THR A CA 1
ATOM 1679 C C . THR A 1 214 ? -11.222 5.137 25.332 1.00 63.28 214 THR A C 1
ATOM 1681 O O . THR A 1 214 ? -11.006 6.012 26.168 1.00 63.28 214 THR A O 1
ATOM 1684 N N . ILE A 1 215 ? -12.220 4.269 25.443 1.00 73.12 215 ILE A N 1
ATOM 1685 C CA . ILE A 1 215 ? -12.984 4.118 26.677 1.00 73.12 215 ILE A CA 1
ATOM 1686 C C . ILE A 1 215 ? -12.048 3.498 27.705 1.00 73.12 215 ILE A C 1
ATOM 1688 O O . ILE A 1 215 ? -11.460 2.446 27.446 1.00 73.12 215 ILE A O 1
ATOM 1692 N N . THR A 1 216 ? -11.877 4.175 28.839 1.00 82.06 216 THR A N 1
ATOM 1693 C CA . THR A 1 216 ? -11.083 3.647 29.948 1.00 82.06 216 THR A CA 1
ATOM 1694 C C . THR A 1 216 ? -11.730 2.373 30.475 1.00 82.06 216 THR A C 1
ATOM 1696 O O . THR A 1 216 ? -12.955 2.230 30.466 1.00 82.06 216 THR A O 1
ATOM 1699 N N . ASP A 1 217 ? -10.912 1.439 30.952 1.00 86.00 217 ASP A N 1
ATOM 1700 C CA . ASP A 1 217 ? -11.413 0.171 31.490 1.00 86.00 217 ASP A CA 1
ATOM 1701 C C . ASP A 1 217 ? -12.398 0.398 32.650 1.00 86.00 217 ASP A C 1
ATOM 1703 O O . ASP A 1 217 ? -13.404 -0.298 32.756 1.00 86.00 217 ASP A O 1
ATOM 1707 N N . GLU A 1 218 ? -12.171 1.439 33.453 1.00 86.88 218 GLU A N 1
ATOM 1708 C CA . GLU A 1 218 ? -13.070 1.894 34.521 1.00 86.88 218 GLU A CA 1
ATOM 1709 C C . GLU A 1 218 ? -14.447 2.292 33.986 1.00 86.88 218 GLU A C 1
ATOM 1711 O O . GLU A 1 218 ? -15.473 1.913 34.552 1.00 86.88 218 GLU A O 1
ATOM 1716 N N . LYS A 1 219 ? -14.490 3.021 32.863 1.00 88.94 219 LYS A N 1
ATOM 1717 C CA . LYS A 1 219 ? -15.752 3.452 32.265 1.00 88.94 219 LYS A CA 1
ATOM 1718 C C . LYS A 1 219 ? -16.520 2.275 31.670 1.00 88.94 219 LYS A C 1
ATOM 1720 O O . LYS A 1 219 ? -17.747 2.243 31.757 1.00 88.94 219 LYS A O 1
ATOM 1725 N N . VAL A 1 220 ? -15.815 1.293 31.100 1.00 89.56 220 VAL A N 1
ATOM 1726 C CA . VAL A 1 220 ? -16.424 0.027 30.658 1.00 89.56 220 VAL A CA 1
ATOM 1727 C C . VAL A 1 220 ? -17.026 -0.712 31.851 1.00 89.56 220 VAL A C 1
ATOM 1729 O O . VAL A 1 220 ? -18.173 -1.151 31.775 1.00 89.56 220 VAL A O 1
ATOM 1732 N N . ASP A 1 221 ? -16.288 -0.809 32.957 1.00 90.62 221 ASP A N 1
ATOM 1733 C CA . ASP A 1 221 ? -16.742 -1.510 34.154 1.00 90.62 221 ASP A CA 1
ATOM 1734 C C . ASP A 1 221 ? -17.961 -0.805 34.801 1.00 90.62 221 ASP A C 1
ATOM 1736 O O . ASP A 1 221 ? -18.901 -1.476 35.234 1.00 90.62 221 ASP A O 1
ATOM 1740 N N . GLU A 1 222 ? -18.019 0.533 34.786 1.00 91.25 222 GLU A N 1
ATOM 1741 C CA . GLU A 1 222 ? -19.181 1.325 35.231 1.00 91.25 222 GLU A CA 1
ATOM 1742 C C . GLU A 1 222 ? -20.424 1.061 34.360 1.00 91.25 222 GLU A C 1
ATOM 1744 O O . GLU A 1 222 ? -21.509 0.770 34.874 1.00 91.25 222 GLU A O 1
ATOM 1749 N N . ILE A 1 223 ? -20.264 1.107 33.032 1.00 91.38 223 ILE A N 1
ATOM 1750 C CA . ILE A 1 223 ? -21.344 0.844 32.069 1.00 91.38 223 ILE A CA 1
ATOM 1751 C C . ILE A 1 223 ? -21.888 -0.579 32.244 1.00 91.38 223 ILE A C 1
ATOM 1753 O O . ILE A 1 223 ? -23.105 -0.783 32.260 1.00 91.38 223 ILE A O 1
ATOM 1757 N N . LEU A 1 224 ? -20.997 -1.559 32.407 1.00 92.00 224 LEU A N 1
ATOM 1758 C CA . LEU A 1 224 ? -21.365 -2.953 32.640 1.00 92.00 224 LEU A CA 1
ATOM 1759 C C . LEU A 1 224 ? -22.081 -3.145 33.975 1.00 92.00 224 LEU A C 1
ATOM 1761 O O . LEU A 1 224 ? -23.101 -3.829 34.012 1.00 92.00 224 LEU A O 1
ATOM 1765 N N . THR A 1 225 ? -21.615 -2.496 35.044 1.00 92.19 225 THR A N 1
ATOM 1766 C CA . THR A 1 225 ? -22.287 -2.515 36.353 1.00 92.19 225 THR A CA 1
ATOM 1767 C C . THR A 1 225 ? -23.722 -2.015 36.233 1.00 92.19 225 THR A C 1
ATOM 1769 O O . THR A 1 225 ? -24.647 -2.638 36.748 1.00 92.19 225 THR A O 1
ATOM 1772 N N . ASN A 1 226 ? -23.943 -0.922 35.499 1.00 92.38 226 ASN A N 1
ATOM 1773 C CA . ASN A 1 226 ? -25.292 -0.413 35.289 1.00 92.38 226 ASN A CA 1
ATOM 1774 C C . ASN A 1 226 ? -26.143 -1.344 34.408 1.00 92.38 226 ASN A C 1
ATOM 1776 O O . ASN A 1 226 ? -27.333 -1.512 34.658 1.00 92.38 226 ASN A O 1
ATOM 1780 N N . TYR A 1 227 ? -25.540 -1.987 33.405 1.00 92.94 227 TYR A N 1
ATOM 1781 C CA . TYR A 1 227 ? -26.234 -2.921 32.517 1.00 92.94 227 TYR A CA 1
ATOM 1782 C C . TYR A 1 227 ? -26.693 -4.201 33.237 1.00 92.94 227 TYR A C 1
ATOM 1784 O O . TYR A 1 227 ? -27.833 -4.642 33.038 1.00 92.94 227 TYR A O 1
ATOM 1792 N N . PHE A 1 228 ? -25.837 -4.772 34.093 1.00 93.12 228 PHE A N 1
ATOM 1793 C CA . PHE A 1 228 ? -26.114 -6.015 34.820 1.00 93.12 228 PHE A CA 1
ATOM 1794 C C . PHE A 1 228 ? -27.085 -5.855 35.997 1.00 93.12 228 PHE A C 1
ATOM 1796 O O . PHE A 1 228 ? -27.637 -6.845 36.466 1.00 93.12 228 PHE A O 1
ATOM 1803 N N . ARG A 1 229 ? -27.391 -4.622 36.427 1.00 89.75 229 ARG A N 1
ATOM 1804 C CA . ARG A 1 229 ? -28.505 -4.372 37.364 1.00 89.75 229 ARG A CA 1
ATOM 1805 C C . ARG A 1 229 ? -29.857 -4.808 36.800 1.00 89.75 229 ARG A C 1
ATOM 1807 O O . ARG A 1 229 ? -30.734 -5.201 37.560 1.00 89.75 229 ARG A O 1
ATOM 1814 N N . THR A 1 230 ? -30.036 -4.711 35.483 1.00 91.38 230 THR A N 1
ATOM 1815 C CA . THR A 1 230 ? -31.308 -5.022 34.809 1.00 91.38 230 THR A CA 1
ATOM 1816 C C . THR A 1 230 ? -31.235 -6.310 33.992 1.00 91.38 230 THR A C 1
ATOM 1818 O O . THR A 1 230 ? -32.233 -7.013 33.865 1.00 91.38 230 THR A O 1
ATOM 1821 N N . ASN A 1 231 ? -30.070 -6.635 33.427 1.00 91.25 231 ASN A N 1
ATOM 1822 C CA . ASN A 1 231 ? -29.902 -7.752 32.497 1.00 91.25 231 ASN A CA 1
ATOM 1823 C C . ASN A 1 231 ? -29.009 -8.841 33.095 1.00 91.25 231 ASN A C 1
ATOM 1825 O O . ASN A 1 231 ? -27.998 -8.538 33.710 1.00 91.25 231 ASN A O 1
ATOM 1829 N N . LYS A 1 232 ? -29.339 -10.115 32.858 1.00 89.19 232 LYS A N 1
ATOM 1830 C CA . LYS A 1 232 ? -28.578 -11.256 33.405 1.00 89.19 232 LYS A CA 1
ATOM 1831 C C . LYS A 1 232 ? -27.347 -11.645 32.579 1.00 89.19 232 LYS A C 1
ATOM 1833 O O . LYS A 1 232 ? -26.405 -12.211 33.118 1.00 89.19 232 LYS A O 1
ATOM 1838 N N . ALA A 1 233 ? -27.354 -11.371 31.276 1.00 92.38 233 ALA A N 1
ATOM 1839 C CA . ALA A 1 233 ? -26.306 -11.800 30.354 1.00 92.38 233 ALA A CA 1
ATOM 1840 C C . ALA A 1 233 ? -26.025 -10.731 29.295 1.00 92.38 233 ALA A C 1
ATOM 1842 O O . ALA A 1 233 ? -26.891 -9.914 28.977 1.00 92.38 233 ALA A O 1
ATOM 1843 N N . ILE A 1 234 ? -24.820 -10.759 28.728 1.00 94.44 234 ILE A N 1
ATOM 1844 C CA . ILE A 1 234 ? -24.381 -9.839 27.682 1.00 94.44 234 ILE A CA 1
ATOM 1845 C C . ILE A 1 234 ? -23.785 -10.593 26.491 1.00 94.44 234 ILE A C 1
ATOM 1847 O O . ILE A 1 234 ? -23.062 -11.580 26.622 1.00 94.44 234 ILE A O 1
ATOM 1851 N N . THR A 1 235 ? -24.062 -10.091 25.292 1.00 95.50 235 THR A N 1
ATOM 1852 C CA . THR A 1 235 ? -23.455 -10.560 24.040 1.00 95.50 235 THR A CA 1
ATOM 1853 C C . THR A 1 235 ? -22.452 -9.527 23.537 1.00 95.50 235 THR A C 1
ATOM 1855 O O . THR A 1 235 ? -22.612 -8.331 23.773 1.00 95.50 235 THR A O 1
ATOM 1858 N N . ARG A 1 236 ? -21.464 -9.951 22.739 1.00 94.06 236 ARG A N 1
ATOM 1859 C CA . ARG A 1 236 ? -20.501 -9.051 22.073 1.00 94.06 236 ARG A CA 1
ATOM 1860 C C . ARG A 1 236 ? -21.163 -7.888 21.330 1.00 94.06 236 ARG A C 1
ATOM 1862 O O . ARG A 1 236 ? -20.687 -6.765 21.431 1.00 94.06 236 ARG A O 1
ATOM 1869 N N . THR A 1 237 ? -22.236 -8.143 20.578 1.00 93.88 237 THR A N 1
ATOM 1870 C CA . THR A 1 237 ? -22.965 -7.078 19.864 1.00 93.88 237 THR A CA 1
ATOM 1871 C C . THR A 1 237 ? -23.540 -6.068 20.849 1.00 93.88 237 THR A C 1
ATOM 1873 O O . THR A 1 237 ? -23.355 -4.875 20.673 1.00 93.88 237 THR A O 1
ATOM 1876 N N . LYS A 1 238 ? -24.138 -6.545 21.945 1.00 94.56 238 LYS A N 1
ATOM 1877 C CA . LYS A 1 238 ? -24.722 -5.654 22.938 1.00 94.56 238 LYS A CA 1
ATOM 1878 C C . LYS A 1 238 ? -23.656 -4.828 23.655 1.00 94.56 238 LYS A C 1
ATOM 1880 O O . LYS A 1 238 ? -23.836 -3.630 23.789 1.00 94.56 238 LYS A O 1
ATOM 1885 N N . LEU A 1 239 ? -22.518 -5.422 24.022 1.00 92.06 239 LEU A N 1
ATOM 1886 C CA . LEU A 1 239 ? -21.371 -4.678 24.558 1.00 92.06 239 LEU A CA 1
ATOM 1887 C C . LEU A 1 239 ? -20.890 -3.592 23.583 1.00 92.06 239 LEU A C 1
ATOM 1889 O O . LEU A 1 239 ? -20.631 -2.464 23.989 1.00 92.06 239 LEU A O 1
ATOM 1893 N N . GLN A 1 240 ? -20.796 -3.933 22.294 1.00 92.25 240 GLN A N 1
ATOM 1894 C CA . GLN A 1 240 ? -20.427 -2.991 21.241 1.00 92.25 240 GLN A CA 1
ATOM 1895 C C . GLN A 1 240 ? -21.380 -1.787 21.217 1.00 92.25 240 GLN A C 1
ATOM 1897 O O . GLN A 1 240 ? -20.908 -0.656 21.135 1.00 92.25 240 GLN A O 1
ATOM 1902 N N . ASP A 1 241 ? -22.686 -2.031 21.346 1.00 90.12 241 ASP A N 1
ATOM 1903 C CA . ASP A 1 241 ? -23.714 -0.990 21.332 1.00 90.12 241 ASP A CA 1
ATOM 1904 C C . ASP A 1 241 ? -23.674 -0.123 22.598 1.00 90.12 241 ASP A C 1
ATOM 1906 O O . ASP A 1 241 ? -23.622 1.100 22.501 1.00 90.12 241 ASP A O 1
ATOM 1910 N N . ILE A 1 242 ? -23.659 -0.736 23.791 1.00 90.75 242 ILE A N 1
ATOM 1911 C CA . ILE A 1 242 ? -23.716 0.015 25.059 1.00 90.75 242 ILE A CA 1
ATOM 1912 C C . ILE A 1 242 ? -22.438 0.842 25.248 1.00 90.75 242 ILE A C 1
ATOM 1914 O O . ILE A 1 242 ? -22.496 1.991 25.677 1.00 90.75 242 ILE A O 1
ATOM 1918 N N . CYS A 1 243 ? -21.281 0.276 24.900 1.00 87.25 243 CYS A N 1
ATOM 1919 C CA . CYS A 1 243 ? -20.014 0.988 24.978 1.00 87.25 243 CYS A CA 1
ATOM 1920 C C . CYS A 1 243 ? -19.743 1.842 23.729 1.00 87.25 243 CYS A C 1
ATOM 1922 O O . CYS A 1 243 ? -18.726 2.507 23.700 1.00 87.25 243 CYS A O 1
ATOM 1924 N N . SER A 1 244 ? -20.576 1.838 22.680 1.00 84.44 244 SER A N 1
ATOM 1925 C CA . SER A 1 244 ? -20.310 2.578 21.427 1.00 84.44 244 SER A CA 1
ATOM 1926 C C . SER A 1 244 ? -18.899 2.344 20.848 1.00 84.44 244 SER A C 1
ATOM 1928 O O . SER A 1 244 ? -18.262 3.244 20.301 1.00 84.44 244 SER A O 1
ATOM 1930 N N . THR A 1 245 ? -18.382 1.118 20.975 1.00 84.75 245 THR A N 1
ATOM 1931 C CA . THR A 1 245 ? -17.021 0.761 20.538 1.00 84.75 245 THR A CA 1
ATOM 1932 C C . THR A 1 245 ? -17.021 0.051 19.189 1.00 84.75 245 THR A C 1
ATOM 1934 O O . THR A 1 245 ? -18.045 -0.408 18.684 1.00 84.75 245 THR A O 1
ATOM 1937 N N . THR A 1 246 ? -15.847 -0.081 18.566 1.00 84.88 246 THR A N 1
ATOM 1938 C CA . THR A 1 246 ? -15.704 -0.945 17.386 1.00 84.88 246 THR A CA 1
ATOM 1939 C C . THR A 1 246 ? -15.797 -2.417 17.782 1.00 84.88 246 THR A C 1
ATOM 1941 O O . THR A 1 246 ? -15.456 -2.805 18.900 1.00 84.88 246 THR A O 1
ATOM 1944 N N . ARG A 1 247 ? -16.174 -3.283 16.831 1.00 88.56 247 ARG A N 1
ATOM 1945 C CA . ARG A 1 247 ? -16.191 -4.746 17.025 1.00 88.56 247 ARG A CA 1
ATOM 1946 C C . ARG A 1 247 ? -14.889 -5.283 17.627 1.00 88.56 247 ARG A C 1
ATOM 1948 O O . ARG A 1 247 ? -14.938 -6.186 18.458 1.00 88.56 247 ARG A O 1
ATOM 1955 N N . TYR A 1 248 ? -13.749 -4.760 17.181 1.00 87.56 248 TYR A N 1
ATOM 1956 C CA . TYR A 1 248 ? -12.436 -5.178 17.665 1.00 87.56 248 TYR A CA 1
ATOM 1957 C C . TYR A 1 248 ? -12.227 -4.794 19.134 1.00 87.56 248 TYR A C 1
ATOM 1959 O O . TYR A 1 248 ? -11.866 -5.652 19.933 1.00 87.56 248 TYR A O 1
ATOM 1967 N N . MET A 1 249 ? -12.522 -3.544 19.505 1.00 87.75 249 MET A N 1
ATOM 1968 C CA . MET A 1 249 ? -12.415 -3.070 20.890 1.00 87.75 249 MET A CA 1
ATOM 1969 C C . MET A 1 249 ? -13.356 -3.817 21.833 1.00 87.75 249 MET A C 1
ATOM 1971 O O . MET A 1 249 ? -12.913 -4.283 22.878 1.00 87.75 249 MET A O 1
ATOM 1975 N N . ALA A 1 250 ? -14.607 -4.045 21.426 1.00 91.31 250 ALA A N 1
ATOM 1976 C CA . ALA A 1 250 ? -15.549 -4.864 22.184 1.00 91.31 250 ALA A CA 1
ATOM 1977 C C . ALA A 1 250 ? -15.009 -6.285 22.441 1.00 91.31 250 ALA A C 1
ATOM 1979 O O . ALA A 1 250 ? -15.107 -6.811 23.548 1.00 91.31 250 ALA A O 1
ATOM 1980 N N . MET A 1 251 ? -14.389 -6.902 21.428 1.00 92.19 251 MET A N 1
ATOM 1981 C CA . MET A 1 251 ? -13.777 -8.226 21.564 1.00 92.19 251 MET A CA 1
ATOM 1982 C C . MET A 1 251 ? -12.566 -8.212 22.509 1.00 92.19 251 MET A C 1
ATOM 1984 O O . MET A 1 251 ? -12.401 -9.137 23.300 1.00 92.19 251 MET A O 1
ATOM 1988 N N . GLN A 1 252 ? -11.723 -7.177 22.440 1.00 91.44 252 GLN A N 1
ATOM 1989 C CA . GLN A 1 252 ? -10.580 -7.025 23.345 1.00 91.44 252 GLN A CA 1
ATOM 1990 C C . GLN A 1 252 ? -11.030 -6.834 24.797 1.00 91.44 252 GLN A C 1
ATOM 1992 O O . GLN A 1 252 ? -10.477 -7.467 25.691 1.00 91.44 252 GLN A O 1
ATOM 1997 N N . GLN A 1 253 ? -12.079 -6.042 25.026 1.00 91.50 253 GLN A N 1
ATOM 1998 C CA . GLN A 1 253 ? -12.661 -5.853 26.355 1.00 91.50 253 GLN A CA 1
ATOM 1999 C C . GLN A 1 253 ? -13.250 -7.156 26.914 1.00 91.50 253 GLN A C 1
ATOM 2001 O O . GLN A 1 253 ? -12.990 -7.495 28.063 1.00 91.50 253 GLN A O 1
ATOM 2006 N N . ILE A 1 254 ? -13.946 -7.954 26.097 1.00 93.56 254 ILE A N 1
ATOM 2007 C CA . ILE A 1 254 ? -14.402 -9.296 26.503 1.00 93.56 254 ILE A CA 1
ATOM 2008 C C . ILE A 1 254 ? -13.222 -10.193 26.877 1.00 93.56 254 ILE A C 1
ATOM 2010 O O . ILE A 1 254 ? -13.236 -10.800 27.942 1.00 93.56 254 ILE A O 1
ATOM 2014 N N . LYS A 1 255 ? -12.176 -10.248 26.042 1.00 93.06 255 LYS A N 1
ATOM 2015 C CA . LYS A 1 255 ? -10.973 -11.035 26.346 1.00 93.06 255 LYS A CA 1
ATOM 2016 C C . LYS A 1 255 ? -10.326 -10.605 27.660 1.00 93.06 255 LYS A C 1
ATOM 2018 O O . LYS A 1 255 ? -9.943 -11.471 28.440 1.00 93.06 255 LYS A O 1
ATOM 2023 N N . ARG A 1 256 ? -10.234 -9.296 27.918 1.00 93.44 256 ARG A N 1
ATOM 2024 C CA . ARG A 1 256 ? -9.732 -8.742 29.183 1.00 93.44 256 ARG A CA 1
ATOM 2025 C C . ARG A 1 256 ? -10.584 -9.211 30.362 1.00 93.44 256 ARG A C 1
ATOM 2027 O O . ARG A 1 256 ? -10.033 -9.737 31.319 1.00 93.44 256 ARG A O 1
ATOM 2034 N N . LEU A 1 257 ? -11.906 -9.062 30.274 1.00 92.94 257 LEU A N 1
ATOM 2035 C CA . LEU A 1 257 ? -12.849 -9.383 31.352 1.00 92.94 257 LEU A CA 1
ATOM 2036 C C . LEU A 1 257 ? -12.951 -10.883 31.649 1.00 92.94 257 LEU A C 1
ATOM 2038 O O . LEU A 1 257 ? -13.076 -11.273 32.808 1.00 92.94 257 LEU A O 1
ATOM 2042 N N . THR A 1 258 ? -12.875 -11.729 30.622 1.00 92.81 258 THR A N 1
ATOM 2043 C CA . THR A 1 258 ? -12.812 -13.185 30.791 1.00 92.81 258 THR A CA 1
ATOM 2044 C C . THR A 1 258 ? -11.447 -13.622 31.310 1.00 92.81 258 THR A C 1
ATOM 2046 O O . THR A 1 258 ? -11.380 -14.450 32.211 1.00 92.81 258 THR A O 1
ATOM 2049 N N . GLY A 1 259 ? -10.359 -13.014 30.825 1.00 91.31 259 GLY A N 1
ATOM 2050 C CA . GLY A 1 259 ? -9.014 -13.247 31.355 1.00 91.31 259 GLY A CA 1
ATOM 2051 C C . GLY A 1 259 ? -8.859 -12.819 32.818 1.00 91.31 259 GLY A C 1
ATOM 2052 O O . GLY A 1 259 ? -8.134 -13.466 33.563 1.00 91.31 259 GLY A O 1
ATOM 2053 N N . SER A 1 260 ? -9.573 -11.773 33.251 1.00 90.12 260 SER A N 1
ATOM 2054 C CA . SER A 1 260 ? -9.610 -11.330 34.649 1.00 90.12 260 SER A CA 1
ATOM 2055 C C . SER A 1 260 ? -10.646 -12.066 35.508 1.00 90.12 260 SER A C 1
ATOM 2057 O O . SER A 1 260 ? -10.829 -11.695 36.662 1.00 90.12 260 SER A O 1
ATOM 2059 N N . GLY A 1 261 ? -11.385 -13.035 34.953 1.00 90.19 261 GLY A N 1
ATOM 2060 C CA . GLY A 1 261 ? -12.404 -13.806 35.674 1.00 90.19 261 GLY A CA 1
ATOM 2061 C C . GLY A 1 261 ? -13.687 -13.045 36.037 1.00 90.19 261 GLY A C 1
ATOM 2062 O O . GLY A 1 261 ? -14.499 -13.568 36.793 1.00 90.19 261 GLY A O 1
ATOM 2063 N N . LYS A 1 262 ? -13.910 -11.835 35.503 1.00 90.62 262 LYS A N 1
ATOM 2064 C CA . LYS A 1 262 ? -15.120 -11.026 35.768 1.00 90.62 262 LYS A CA 1
ATOM 2065 C C . LYS A 1 262 ? -16.329 -11.469 34.935 1.00 90.62 262 LYS A C 1
ATOM 2067 O O . LYS A 1 262 ? -17.468 -11.224 35.328 1.00 90.62 262 LYS A O 1
ATOM 2072 N N . LEU A 1 263 ? -16.079 -12.065 33.766 1.00 92.81 263 LEU A N 1
ATOM 2073 C CA . LEU A 1 263 ? -17.101 -12.593 32.858 1.00 92.81 263 LEU A CA 1
ATOM 2074 C C . LEU A 1 263 ? -16.792 -14.038 32.471 1.00 92.81 263 LEU A C 1
ATOM 2076 O O . LEU A 1 263 ? -15.687 -14.332 32.013 1.00 92.81 263 LEU A O 1
ATOM 2080 N N . VAL A 1 264 ? -17.800 -14.905 32.527 1.00 92.94 264 VAL A N 1
ATOM 2081 C CA . VAL A 1 264 ? -17.712 -16.303 32.085 1.00 92.94 264 VAL A CA 1
ATOM 2082 C C . VAL A 1 264 ? -18.571 -16.501 30.843 1.00 92.94 264 VAL A C 1
ATOM 2084 O O . VAL A 1 264 ? -19.696 -16.007 30.775 1.00 92.94 264 VAL A O 1
ATOM 2087 N N . ASN A 1 265 ? -18.039 -17.214 29.848 1.00 93.75 265 ASN A N 1
ATOM 2088 C CA . ASN A 1 265 ? -18.818 -17.620 28.683 1.00 93.75 265 ASN A CA 1
ATOM 2089 C C . ASN A 1 265 ? -19.644 -18.869 29.023 1.00 93.75 265 ASN A C 1
ATOM 2091 O O . ASN A 1 265 ? -19.078 -19.932 29.253 1.00 93.75 265 ASN A O 1
ATOM 2095 N N . VAL A 1 266 ? -20.967 -18.730 29.022 1.00 92.12 266 VAL A N 1
ATOM 2096 C CA . VAL A 1 266 ? -21.941 -19.827 29.179 1.00 92.12 266 VAL A CA 1
ATOM 2097 C C . VAL A 1 266 ? -22.581 -20.241 27.854 1.00 92.12 266 VAL A C 1
ATOM 2099 O O . VAL A 1 266 ? -23.387 -21.166 27.814 1.00 92.12 266 VAL A O 1
ATOM 2102 N N . GLY A 1 267 ? -22.256 -19.539 26.767 1.00 90.44 267 GLY A N 1
ATOM 2103 C CA . GLY A 1 267 ? -22.734 -19.854 25.426 1.00 90.44 267 GLY A CA 1
ATOM 2104 C C . GLY A 1 267 ? -21.862 -20.875 24.697 1.00 90.44 267 GLY A C 1
ATOM 2105 O O . GLY A 1 267 ? -20.798 -21.283 25.161 1.00 90.44 267 GLY A O 1
ATOM 2106 N N . PHE A 1 268 ? -22.303 -21.245 23.497 1.00 89.25 268 PHE A N 1
ATOM 2107 C CA . PHE A 1 268 ? -21.535 -22.093 22.585 1.00 89.25 268 PHE A CA 1
ATOM 2108 C C . PHE A 1 268 ? -20.378 -21.312 21.950 1.00 89.25 268 PHE A C 1
ATOM 2110 O O . PHE A 1 268 ? -20.424 -20.086 21.853 1.00 89.25 268 PHE A O 1
ATOM 2117 N N . GLU A 1 269 ? -19.374 -22.018 21.431 1.00 83.50 269 GLU A N 1
ATOM 2118 C CA . GLU A 1 269 ? -18.198 -21.419 20.780 1.00 83.50 269 GLU A CA 1
ATOM 2119 C C . GLU A 1 269 ? -18.568 -20.384 19.697 1.00 83.50 269 GLU A C 1
ATOM 2121 O O . GLU A 1 269 ? -18.038 -19.272 19.678 1.00 83.50 269 GLU A O 1
ATOM 2126 N N . ASN A 1 270 ? -19.560 -20.703 18.857 1.00 87.31 270 ASN A N 1
ATOM 2127 C CA . ASN A 1 270 ? -20.034 -19.831 17.773 1.00 87.31 270 ASN A CA 1
ATOM 2128 C C . ASN A 1 270 ? -21.111 -18.818 18.205 1.00 87.31 270 ASN A C 1
ATOM 2130 O O . ASN A 1 270 ? -21.395 -17.863 17.477 1.00 87.31 270 ASN A O 1
ATOM 2134 N N . HIS A 1 271 ? -21.692 -18.993 19.394 1.00 90.56 271 HIS A N 1
ATOM 2135 C CA . HIS A 1 271 ? -22.731 -18.129 19.960 1.00 90.56 271 HIS A CA 1
ATOM 2136 C C . HIS A 1 271 ? -22.395 -17.784 21.418 1.00 90.56 271 HIS A C 1
ATOM 2138 O O . HIS A 1 271 ? -23.083 -18.238 22.336 1.00 90.56 271 HIS A O 1
ATOM 2144 N N . PRO A 1 272 ? -21.324 -16.998 21.645 1.00 92.50 272 PRO A N 1
ATOM 2145 C CA . PRO A 1 272 ? -20.846 -16.716 22.986 1.00 92.50 272 PRO A CA 1
ATOM 2146 C C . PRO A 1 272 ? -21.830 -15.817 23.738 1.00 92.50 272 PRO A C 1
ATOM 2148 O O . PRO A 1 272 ? -22.294 -14.792 23.220 1.00 92.50 272 PRO A O 1
ATOM 2151 N N . LEU A 1 273 ? -22.100 -16.191 24.983 1.00 94.31 273 LEU A N 1
ATOM 2152 C CA . LEU A 1 273 ? -22.992 -15.493 25.895 1.00 94.31 273 LEU A CA 1
ATOM 2153 C C . LEU A 1 273 ? -22.269 -15.342 27.226 1.00 94.31 273 LEU A C 1
ATOM 2155 O O . LEU A 1 273 ? -21.869 -16.338 27.821 1.00 94.31 273 LEU A O 1
ATOM 2159 N N . TYR A 1 274 ? -22.083 -14.107 27.679 1.00 94.44 274 TYR A N 1
ATOM 2160 C CA . TYR A 1 274 ? -21.281 -13.822 28.860 1.00 94.44 274 TYR A CA 1
ATOM 2161 C C . TYR A 1 274 ? -22.170 -13.465 30.042 1.00 94.44 274 TYR A C 1
ATOM 2163 O O . TYR A 1 274 ? -23.069 -12.630 29.913 1.00 94.44 274 TYR A O 1
ATOM 2171 N N . ILE A 1 275 ? -21.889 -14.066 31.192 1.00 93.38 275 ILE A N 1
ATOM 2172 C CA . ILE A 1 275 ? -22.513 -13.727 32.473 1.00 93.38 275 ILE A CA 1
ATOM 2173 C C . ILE A 1 275 ? -21.451 -13.207 33.448 1.00 93.38 275 ILE A C 1
ATOM 2175 O O . ILE A 1 275 ? -20.285 -13.605 33.341 1.00 93.38 275 ILE A O 1
ATOM 2179 N N . PRO A 1 276 ? -21.818 -12.301 34.368 1.00 93.31 276 PRO A N 1
ATOM 2180 C CA . PRO A 1 276 ? -20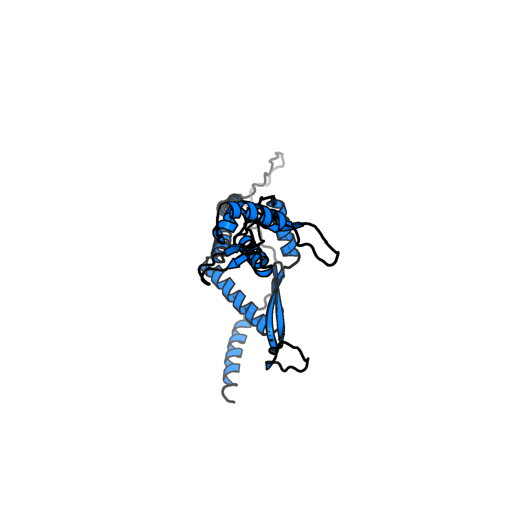.922 -11.857 35.424 1.00 93.31 276 PRO A CA 1
ATOM 2181 C C . PRO A 1 276 ? -20.676 -12.990 36.421 1.00 93.31 276 PRO A C 1
ATOM 2183 O O . PRO A 1 276 ? -21.593 -13.729 36.775 1.00 93.31 276 PRO A O 1
ATOM 2186 N N . THR A 1 277 ? -19.432 -13.123 36.868 1.00 88.88 277 THR A N 1
ATOM 2187 C CA . THR A 1 277 ? -19.081 -14.013 37.981 1.00 88.88 277 THR A CA 1
ATOM 2188 C C . THR A 1 277 ? -19.657 -13.443 39.285 1.00 88.88 277 THR A C 1
ATOM 2190 O O . THR A 1 277 ? -19.642 -12.215 39.436 1.00 88.88 277 THR A O 1
ATOM 2193 N N . PRO A 1 278 ? -20.127 -14.277 40.234 1.00 82.19 278 PRO A N 1
ATOM 2194 C CA . PRO A 1 278 ? -20.558 -13.806 41.551 1.00 82.19 278 PRO A CA 1
ATOM 2195 C C . PRO A 1 278 ? -19.497 -12.902 42.198 1.00 82.19 278 PRO A C 1
ATOM 2197 O O . PRO A 1 278 ? -18.299 -13.155 42.067 1.00 82.19 278 PRO A O 1
ATOM 2200 N N . GLY A 1 279 ? -19.920 -11.790 42.802 1.00 80.56 279 GLY A N 1
ATOM 2201 C CA . GLY A 1 279 ? -19.021 -10.769 43.359 1.00 80.56 279 GLY A CA 1
ATOM 2202 C C . GLY A 1 279 ? -18.509 -9.734 42.344 1.00 80.56 279 GLY A C 1
ATOM 2203 O O . GLY A 1 279 ? -17.976 -8.695 42.734 1.00 80.56 279 GLY A O 1
ATOM 2204 N N . SER A 1 280 ? -18.717 -9.939 41.037 1.00 80.62 280 SER A N 1
ATOM 2205 C CA . SER A 1 280 ? -18.387 -8.955 39.995 1.00 80.62 280 SER A CA 1
ATOM 2206 C C . SER A 1 280 ? -19.600 -8.101 39.608 1.00 80.62 280 SER A C 1
ATOM 2208 O O . SER A 1 280 ? -20.739 -8.569 39.587 1.00 80.62 280 SER A O 1
ATOM 2210 N N . PHE A 1 281 ? -19.362 -6.823 39.282 1.00 82.75 281 PHE A N 1
ATOM 2211 C CA . PHE A 1 281 ? -20.381 -5.872 38.798 1.00 82.75 281 PHE A CA 1
ATOM 2212 C C . PHE A 1 281 ? -21.614 -5.707 39.715 1.00 82.75 281 PHE A C 1
ATOM 2214 O O . PHE A 1 281 ? -22.701 -5.375 39.246 1.00 82.75 281 PHE A O 1
ATOM 2221 N N . GLY A 1 282 ? -21.453 -5.925 41.027 1.00 72.19 282 GLY A N 1
ATOM 2222 C CA . GLY A 1 282 ? -22.527 -5.782 42.018 1.00 72.19 282 GLY A CA 1
ATOM 2223 C C . GLY A 1 282 ? -23.492 -6.970 42.105 1.00 72.19 282 GLY A C 1
ATOM 2224 O O . GLY A 1 282 ? -24.536 -6.846 42.744 1.00 72.19 282 GLY A O 1
ATOM 2225 N N . THR A 1 283 ? -23.164 -8.107 41.483 1.00 72.50 283 THR A N 1
ATOM 2226 C CA . THR A 1 283 ? -23.896 -9.363 41.701 1.00 72.50 283 THR A CA 1
ATOM 2227 C C . THR A 1 283 ? -23.514 -9.953 43.058 1.00 72.50 283 THR A C 1
ATOM 2229 O O . THR A 1 283 ? -22.331 -10.047 43.385 1.00 72.50 283 THR A O 1
ATOM 2232 N N . LYS A 1 284 ? -24.514 -10.278 43.887 1.00 58.94 284 LYS A N 1
ATOM 2233 C CA . LYS A 1 284 ? -24.285 -10.888 45.205 1.00 58.94 284 LYS A CA 1
ATOM 2234 C C . LYS A 1 284 ? -23.712 -12.294 45.012 1.00 58.94 284 LYS A C 1
ATOM 2236 O O . LYS A 1 284 ? -24.138 -12.992 44.096 1.00 58.94 284 LYS A O 1
ATOM 2241 N N . GLU A 1 285 ? -22.752 -12.672 45.851 1.00 56.19 285 GLU A N 1
ATOM 2242 C CA . GLU A 1 285 ? -22.408 -14.082 46.038 1.00 56.19 285 GLU A CA 1
ATOM 2243 C C . GLU A 1 285 ? -23.660 -14.780 46.586 1.00 56.19 285 GLU A C 1
ATOM 2245 O O . GLU A 1 285 ? -24.214 -14.336 47.596 1.00 56.19 285 GLU A O 1
ATOM 2250 N N . GLU A 1 286 ? -24.173 -15.762 45.839 1.00 48.78 286 GLU A N 1
ATOM 2251 C CA . GLU A 1 286 ? -25.211 -16.686 46.317 1.00 48.78 286 GLU A CA 1
ATOM 2252 C C . GLU A 1 286 ? -24.590 -17.753 47.220 1.00 48.78 286 GLU A C 1
ATOM 2254 O O . GLU A 1 286 ? -23.490 -18.246 46.874 1.00 48.78 286 GLU A O 1
#

Secondary structure (DSSP, 8-state):
--TTHHHHHHHHHHHHHHTTS--------PPPP---PPP-----------------PPP--HHHHHHHHHHHH------EEEEEEEPP--TTS--S-SEEEEE-S-----HHHHHHHHHHHSS--HHHHHHHHHHHHHHHHHHHHTTPPEEETTTEEEEEEEEETTSS--S---GGGEEEEEEEEEE-HHHHHHHHHHHHHH-EEE----PPP---HHHHHHHHHHHHTT-S-B-HHHHHHHTT--HHHHHHHHHHHHHTTSEEE-SBTTB--EEEPTTSTTPPP-

Foldseek 3Di:
DVVVVVVVVVVVVVVVVVVVDDDDDDDDDDDDDDDPDDDDDDDDDDDDDDDDPPPDDDDDPPVVVVLVVVVVPPPPLDAFEKEWDADPDDPPPDDVDRTDMDTPPDDDQDPQNVLVVVVSNDVDDSVRVVVVVVVVVVVCVVCQVVQHWDDDPQFWIKHWDKAFCVRDCPVPDDPVRIDTDDIDIGTDPNNVVVVVVSNVVSYHHYDDDDDFPPDDLVNLLVLVLVVVVPDFKDDLVRSCVSSVGDSVVSVVSVVVCVVVQQWDFPDDPVGTIIGGDAVGSPHHDD

Radius of gyration: 37.33 Å; chains: 1; bounding box: 61×90×111 Å

InterPro domains:
  IPR010992 Integration host factor (IHF)-like DNA-binding domain superfamily [G3DSA:4.10.520.10] (104-198)
  IPR010992 Integration host factor (IHF)-like DNA-binding domain superfamily [SSF47729] (109-197)
  IPR041607 HU domain fused to wHTH, Ig, or Glycine-rich motif [PF18291] (79-200)

Organism: NCBI:txid2838732

Sequence (286 aa):
MKEYQNRLTKADIIKNQLSTVVFRNQRKKKPDIFWCRPSSAVVSTIVSKGVDHRRQLCPLSSAAKQILTKHKKQKNMGKIKYDFYKNPDNKEGKLKSEYHIRVCGQQTISTKGIIELIHNASTLTPADINAVIFAFQDEIANQLAKGNIVKLEGLCNFNISLKSANGTCTGKENGKGIVVKSVNINPEKEFTERVKKLAAENGMEKVIARHSDTITDEKVDEILTNYFRTNKAITRTKLQDICSTTRYMAMQQIKRLTGSGKLVNVGFENHPLYIPTPGSFGTKEE

pLDDT: mean 75.49, std 23.23, range [26.64, 97.62]